Protein AF-A0A2R5L0W6-F1 (afdb_monomer)

InterPro domains:
  IPR051216 Teneurin [PTHR11219] (5-200)
  IPR057627 Teneurin 1-4-like, FN-plug domain [PF24329] (72-151)

pLDDT: mean 89.35, std 9.27, range [51.56, 98.56]

Organism: NCBI:txid1518452

Radius of gyration: 21.69 Å; Cα contacts (8 Å, |Δi|>4): 432; chains: 1; bounding box: 58×32×70 Å

Foldseek 3Di:
DPPFDDDPQDDCVQQPKDKDWDADQPPQFLPLVDWDQRVVQRKTWDWDDDPPDRKIWIFICCQDQPRWTKIKMFRHAQDDDPQWFKKWKWKDWQRDIDIDMDGDDHRDIDMDTHSCAHPVRHFDAAKIKMKIKIWIDGNPHPDTDIDIDIDIIHTHYDDFPPPVRIAMQQTWDADPVQRWIGGNSRDIDRPVPPPDDDDDD

Structure (mmCIF, N/CA/C/O backbone):
data_AF-A0A2R5L0W6-F1
#
_entry.id   AF-A0A2R5L0W6-F1
#
loop_
_atom_site.group_PDB
_atom_site.id
_atom_site.type_symbol
_atom_site.label_atom_id
_atom_site.label_alt_id
_atom_site.label_comp_id
_atom_site.label_asym_id
_atom_site.label_entity_id
_atom_site.label_seq_id
_atom_site.pdbx_PDB_ins_code
_atom_site.Cartn_x
_atom_site.Cartn_y
_atom_site.Cartn_z
_atom_site.occupancy
_atom_site.B_iso_or_equiv
_atom_site.auth_seq_id
_atom_site.auth_comp_id
_atom_site.auth_asym_id
_atom_site.auth_atom_id
_atom_site.pdbx_PDB_model_num
ATOM 1 N N . PRO A 1 1 ? 5.343 16.756 -31.326 1.00 51.56 1 PRO A N 1
ATOM 2 C CA . PRO A 1 1 ? 6.152 15.658 -30.746 1.00 51.56 1 PRO A CA 1
ATOM 3 C C . PRO A 1 1 ? 6.342 14.524 -31.764 1.00 51.56 1 PRO A C 1
ATOM 5 O O . PRO A 1 1 ? 5.352 14.129 -32.379 1.00 51.56 1 PRO A O 1
ATOM 8 N N . PRO A 1 2 ? 7.576 14.039 -31.993 1.00 53.19 2 PRO A N 1
ATOM 9 C CA . PRO A 1 2 ? 7.767 12.826 -32.782 1.00 53.19 2 PRO A CA 1
ATOM 10 C C . PRO A 1 2 ? 7.016 11.655 -32.118 1.00 53.19 2 PRO A C 1
ATOM 12 O O . PRO A 1 2 ? 6.877 11.649 -30.889 1.00 53.19 2 PRO A O 1
ATOM 15 N N . PRO A 1 3 ? 6.476 10.708 -32.904 1.00 59.75 3 PRO A N 1
ATOM 16 C CA . PRO A 1 3 ? 5.819 9.525 -32.360 1.00 59.75 3 PRO A CA 1
ATOM 17 C C . PRO A 1 3 ? 6.813 8.733 -31.504 1.00 59.75 3 PRO A C 1
ATOM 19 O O . PRO A 1 3 ? 7.990 8.645 -31.847 1.00 59.75 3 PRO A O 1
ATOM 22 N N . ALA A 1 4 ? 6.347 8.191 -30.377 1.00 64.69 4 ALA A N 1
ATOM 23 C CA . ALA A 1 4 ? 7.168 7.341 -29.524 1.00 64.69 4 ALA A CA 1
ATOM 24 C C . ALA A 1 4 ? 7.628 6.119 -30.329 1.00 64.69 4 ALA A C 1
ATOM 26 O O . ALA A 1 4 ? 6.796 5.357 -30.826 1.00 64.69 4 ALA A O 1
ATOM 27 N N . THR A 1 5 ? 8.940 5.965 -30.497 1.00 74.94 5 THR A N 1
ATOM 28 C CA . THR A 1 5 ? 9.515 4.796 -31.161 1.00 74.94 5 THR A CA 1
ATOM 29 C C . THR A 1 5 ? 9.270 3.575 -30.273 1.00 74.94 5 THR A C 1
ATOM 31 O O . THR A 1 5 ? 9.693 3.590 -29.115 1.00 74.94 5 THR A O 1
ATOM 34 N N . PRO A 1 6 ? 8.576 2.531 -30.759 1.00 79.69 6 PRO A N 1
ATOM 35 C CA . PRO A 1 6 ? 8.343 1.332 -29.967 1.00 79.69 6 PRO A CA 1
ATOM 36 C C . PRO A 1 6 ? 9.671 0.611 -29.699 1.00 79.69 6 PRO A C 1
ATOM 38 O O . PRO A 1 6 ? 10.488 0.439 -30.603 1.00 79.69 6 PRO A O 1
ATOM 41 N N . CYS A 1 7 ? 9.880 0.188 -28.453 1.00 85.00 7 CYS A N 1
ATOM 42 C CA . CYS A 1 7 ? 11.031 -0.618 -28.055 1.00 85.00 7 CYS A CA 1
ATOM 43 C C . CYS A 1 7 ? 10.749 -2.085 -28.409 1.00 85.00 7 CYS A C 1
ATOM 45 O O . CYS A 1 7 ? 9.902 -2.710 -27.777 1.00 85.00 7 CYS A O 1
ATOM 47 N N . LEU A 1 8 ? 11.419 -2.615 -29.438 1.00 86.12 8 LEU A N 1
ATOM 48 C CA . LEU A 1 8 ? 11.171 -3.974 -29.947 1.00 86.12 8 LEU A CA 1
ATOM 49 C C . LEU A 1 8 ? 11.626 -5.082 -28.985 1.00 86.12 8 LEU A C 1
ATOM 51 O O . LEU A 1 8 ? 11.087 -6.181 -29.034 1.00 86.12 8 LEU A O 1
ATOM 55 N N . ASP A 1 9 ? 12.584 -4.782 -28.109 1.00 86.44 9 ASP A N 1
ATOM 56 C CA . ASP A 1 9 ? 13.130 -5.733 -27.133 1.00 86.44 9 ASP A CA 1
ATOM 57 C C . ASP A 1 9 ? 12.257 -5.899 -25.884 1.00 86.44 9 ASP A C 1
ATOM 59 O O . ASP A 1 9 ? 12.490 -6.803 -25.080 1.00 86.44 9 ASP A O 1
ATOM 63 N N . HIS A 1 10 ? 11.274 -5.019 -25.681 1.00 90.19 10 HIS A N 1
ATOM 64 C CA . HIS A 1 10 ? 10.417 -5.104 -24.512 1.00 90.19 10 HIS A CA 1
ATOM 65 C C . HIS A 1 10 ? 9.277 -6.098 -24.736 1.00 90.19 10 HIS A C 1
ATOM 67 O O . HIS A 1 10 ? 8.371 -5.866 -25.536 1.00 90.19 10 HIS A O 1
ATOM 73 N N . ASP A 1 11 ? 9.301 -7.176 -23.961 1.00 91.38 11 ASP A N 1
ATOM 74 C CA . ASP A 1 11 ? 8.204 -8.131 -23.866 1.00 91.38 11 ASP A CA 1
ATOM 75 C C . ASP A 1 11 ? 7.224 -7.711 -22.755 1.00 91.38 11 ASP A C 1
ATOM 77 O O . ASP A 1 11 ? 7.532 -7.804 -21.564 1.00 91.38 11 ASP A O 1
ATOM 81 N N . TYR A 1 12 ? 6.035 -7.257 -23.157 1.00 89.38 12 TYR A N 1
ATOM 82 C CA . TYR A 1 12 ? 4.966 -6.809 -22.256 1.00 89.38 12 TYR A CA 1
ATOM 83 C C . TYR A 1 12 ? 4.301 -7.946 -21.463 1.00 89.38 12 TYR A C 1
ATOM 85 O O . TYR A 1 12 ? 3.678 -7.682 -20.431 1.00 89.38 12 TYR A O 1
ATOM 93 N N . ASP A 1 13 ? 4.406 -9.192 -21.930 1.00 88.50 13 ASP A N 1
ATOM 94 C CA . ASP A 1 13 ? 3.837 -10.352 -21.247 1.00 88.50 13 ASP A CA 1
ATOM 95 C C . ASP A 1 13 ? 4.821 -10.907 -20.209 1.00 88.50 13 ASP A C 1
ATOM 97 O O . ASP A 1 13 ? 4.413 -11.275 -19.104 1.00 88.50 13 ASP A O 1
ATOM 101 N N . ALA A 1 14 ? 6.120 -10.918 -20.530 1.00 87.25 14 ALA A N 1
ATOM 102 C CA . ALA A 1 14 ? 7.164 -11.396 -19.625 1.00 87.25 14 ALA A CA 1
ATOM 103 C C . ALA A 1 14 ? 7.563 -10.360 -18.558 1.00 87.25 14 ALA A C 1
ATOM 105 O O . ALA A 1 14 ? 7.693 -10.702 -17.380 1.00 87.25 14 ALA A O 1
ATOM 106 N N . LEU A 1 15 ? 7.743 -9.088 -18.934 1.00 90.81 15 LEU A N 1
ATOM 107 C CA . LEU A 1 15 ? 8.145 -8.007 -18.023 1.00 90.81 15 LEU A CA 1
ATOM 108 C C . LEU A 1 15 ? 6.934 -7.238 -17.504 1.00 90.81 15 LEU A C 1
ATOM 110 O O . LEU A 1 15 ? 6.812 -6.021 -17.649 1.00 90.81 15 LEU A O 1
ATOM 114 N N . LYS A 1 16 ? 6.047 -7.989 -16.852 1.00 92.62 16 LYS A N 1
ATOM 115 C CA . LYS A 1 16 ? 4.874 -7.461 -16.169 1.00 92.62 16 LYS A CA 1
ATOM 116 C C . LYS A 1 16 ? 5.073 -7.531 -14.655 1.00 92.62 16 LYS A C 1
ATOM 118 O O . LYS A 1 16 ? 5.136 -8.634 -14.105 1.00 92.62 16 LYS A O 1
ATOM 123 N N . PRO A 1 17 ? 5.138 -6.391 -13.949 1.00 94.62 17 PRO A N 1
ATOM 124 C CA . PRO A 1 17 ? 5.337 -6.408 -12.511 1.00 94.62 17 PRO A CA 1
ATOM 125 C C . PRO A 1 17 ? 4.110 -6.995 -11.807 1.00 94.62 17 PRO A C 1
ATOM 127 O O . PRO A 1 17 ? 2.964 -6.761 -12.201 1.00 94.62 17 PRO A O 1
ATOM 130 N N . VAL A 1 18 ? 4.345 -7.730 -10.724 1.00 95.88 18 VAL A N 1
ATOM 131 C CA . VAL A 1 18 ? 3.280 -8.236 -9.853 1.00 95.88 18 VAL A CA 1
ATOM 132 C C . VAL A 1 18 ? 3.209 -7.342 -8.623 1.00 95.88 18 VAL A C 1
ATOM 134 O O . VAL A 1 18 ? 4.178 -7.238 -7.869 1.00 95.88 18 VAL A O 1
ATOM 137 N N . VAL A 1 19 ? 2.058 -6.701 -8.419 1.00 95.38 19 VAL A N 1
ATOM 138 C CA . VAL A 1 19 ? 1.800 -5.802 -7.289 1.00 95.38 19 VAL A CA 1
ATOM 139 C C . VAL A 1 19 ? 0.774 -6.440 -6.355 1.00 95.38 19 VAL A C 1
ATOM 141 O O . VAL A 1 19 ? -0.404 -6.558 -6.690 1.00 95.38 19 VAL A O 1
ATOM 144 N N . LEU A 1 20 ? 1.212 -6.826 -5.158 1.00 92.38 20 LEU A N 1
ATOM 145 C CA . LEU A 1 20 ? 0.370 -7.422 -4.125 1.00 92.38 20 LEU A CA 1
ATOM 146 C C . LEU A 1 20 ? 0.342 -6.510 -2.900 1.00 92.38 20 LEU A C 1
ATOM 148 O O . LEU A 1 20 ? 1.337 -6.351 -2.200 1.00 92.38 20 LEU A O 1
ATOM 152 N N . ALA A 1 21 ? -0.817 -5.924 -2.621 1.00 87.31 21 ALA A N 1
ATOM 153 C CA . ALA A 1 21 ? -1.061 -5.176 -1.395 1.00 87.31 21 ALA A CA 1
ATOM 154 C C . ALA A 1 21 ? -2.194 -5.841 -0.615 1.00 87.31 21 ALA A C 1
ATOM 156 O O . ALA A 1 21 ? -3.234 -6.192 -1.183 1.00 87.31 21 ALA A O 1
ATOM 157 N N . THR A 1 22 ? -2.005 -6.014 0.690 1.00 72.31 22 THR A N 1
ATOM 158 C CA . THR A 1 22 ? -3.033 -6.564 1.572 1.00 72.31 22 THR A CA 1
ATOM 159 C C . THR A 1 22 ? -3.762 -5.420 2.266 1.00 72.31 22 THR A C 1
ATOM 161 O O . THR A 1 22 ? -3.229 -4.740 3.137 1.00 72.31 22 THR A O 1
ATOM 164 N N . TRP A 1 23 ? -5.011 -5.189 1.865 1.00 69.12 23 TRP A N 1
ATOM 165 C CA . TRP A 1 23 ? -5.879 -4.201 2.518 1.00 69.12 23 TRP A CA 1
ATOM 166 C C . TRP A 1 23 ? -7.117 -4.834 3.169 1.00 69.12 23 TRP A C 1
ATOM 168 O O . TRP A 1 23 ? -7.712 -4.269 4.087 1.00 69.12 23 TRP A O 1
ATOM 178 N N . LYS A 1 24 ? -7.501 -6.040 2.728 1.00 63.44 24 LYS A N 1
ATOM 179 C CA . LYS A 1 24 ? -8.618 -6.808 3.283 1.00 63.44 24 LYS A CA 1
ATOM 180 C C . LYS A 1 24 ? -8.094 -8.040 3.997 1.00 63.44 24 LYS A C 1
ATOM 182 O O . LYS A 1 24 ? -7.772 -9.042 3.366 1.00 63.44 24 LYS A O 1
ATOM 187 N N . HIS A 1 25 ? -8.041 -7.983 5.318 1.00 61.88 25 HIS A N 1
ATOM 188 C CA . HIS A 1 25 ? -7.792 -9.182 6.107 1.00 61.88 25 HIS A CA 1
ATOM 189 C C . HIS A 1 25 ? -9.103 -9.971 6.208 1.00 61.88 25 HIS A C 1
ATOM 191 O O . HIS A 1 25 ? -10.133 -9.418 6.593 1.00 61.88 25 HIS A O 1
ATOM 197 N N . GLY A 1 26 ? -9.089 -11.240 5.785 1.00 53.66 26 GLY A N 1
ATOM 198 C CA . GLY A 1 26 ? -10.273 -12.108 5.809 1.00 53.66 26 GLY A CA 1
ATOM 199 C C . GLY A 1 26 ? -10.754 -12.409 7.231 1.00 53.66 26 GLY A C 1
ATOM 200 O O . GLY A 1 26 ? -11.957 -12.517 7.465 1.00 53.66 26 GLY A O 1
ATOM 201 N N . PHE A 1 27 ? -9.821 -12.458 8.184 1.00 56.16 27 PHE A N 1
ATOM 202 C CA . PHE A 1 27 ? -10.082 -12.646 9.603 1.00 56.16 27 PHE A CA 1
ATOM 203 C C . PHE A 1 27 ? -9.589 -11.412 10.372 1.00 56.16 27 PHE A C 1
ATOM 205 O O . PHE A 1 27 ? -8.395 -11.144 10.441 1.00 56.16 27 PHE A O 1
ATOM 212 N N . GLN A 1 28 ? -10.523 -10.619 10.900 1.00 63.75 28 GLN A N 1
ATOM 213 C CA . GLN A 1 28 ? -10.250 -9.378 11.649 1.00 63.75 28 GLN A CA 1
AT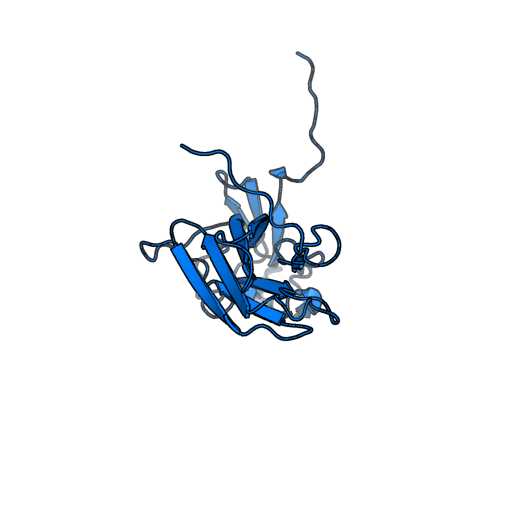OM 214 C C . GLN A 1 28 ? -10.627 -9.541 13.126 1.00 63.75 28 GLN A C 1
ATOM 216 O O . GLN A 1 28 ? -11.172 -8.631 13.742 1.00 63.75 28 GLN A O 1
ATOM 221 N N . GLY A 1 29 ? -10.466 -10.753 13.658 1.00 61.88 29 GLY A N 1
ATOM 222 C CA . GLY A 1 29 ? -10.968 -11.097 14.982 1.00 61.88 29 GLY A CA 1
ATOM 223 C C . GLY A 1 29 ? -12.497 -11.195 15.029 1.00 61.88 29 GLY A C 1
ATOM 224 O O . GLY A 1 29 ? -13.135 -11.734 14.121 1.00 61.88 29 GLY A O 1
ATOM 225 N N . GLY A 1 30 ? -13.096 -10.697 16.115 1.00 71.12 30 GLY A N 1
ATOM 226 C CA . GLY A 1 30 ? -14.537 -10.817 16.390 1.00 71.12 30 GLY A CA 1
ATOM 227 C C . GLY A 1 30 ? -14.913 -11.793 17.497 1.00 71.12 30 GLY A C 1
ATOM 228 O O . GLY A 1 30 ? -16.098 -12.040 17.718 1.00 71.12 30 GLY A O 1
ATOM 229 N N . CYS A 1 31 ? -13.911 -12.306 18.203 1.00 77.69 31 CYS A N 1
ATOM 230 C CA . CYS A 1 31 ? -14.067 -13.033 19.453 1.00 77.69 31 CYS A CA 1
ATOM 231 C C . CYS A 1 31 ? -13.537 -12.143 20.585 1.00 77.69 31 CYS A C 1
ATOM 233 O O . CYS A 1 31 ? -12.390 -12.324 20.984 1.00 77.69 31 CYS A O 1
ATOM 235 N N . PRO A 1 32 ? -14.322 -11.173 21.094 1.00 80.88 32 PRO A N 1
ATOM 236 C CA . PRO A 1 32 ? -13.850 -10.256 22.130 1.00 80.88 32 PRO A CA 1
ATOM 237 C C . PRO A 1 32 ? -13.572 -10.964 23.455 1.00 80.88 32 PRO A C 1
ATOM 239 O O . PRO A 1 32 ? -12.985 -10.362 24.326 1.00 80.88 32 PRO A O 1
ATOM 242 N N . GLU A 1 33 ? -13.966 -12.222 23.625 1.00 85.25 33 GLU A N 1
ATOM 243 C CA . GLU A 1 33 ? -13.777 -13.005 24.854 1.00 85.25 33 GLU A CA 1
ATOM 244 C C . GLU A 1 33 ? -12.405 -13.704 24.917 1.00 85.25 33 GLU A C 1
ATOM 246 O O . GLU A 1 33 ? -12.113 -14.418 25.876 1.00 85.25 33 GLU A O 1
ATOM 251 N N . ARG A 1 34 ? -11.590 -13.615 23.855 1.00 86.06 34 ARG A N 1
ATOM 252 C CA . ARG A 1 34 ? -10.324 -14.353 23.743 1.00 86.06 34 ARG A CA 1
ATOM 253 C C . ARG A 1 34 ? -9.237 -13.509 23.089 1.00 86.06 34 ARG A C 1
ATOM 255 O O . ARG A 1 34 ? -9.495 -12.786 22.124 1.00 86.06 34 ARG A O 1
ATOM 262 N N . SER A 1 35 ? -8.013 -13.675 23.572 1.00 90.75 35 SER A N 1
ATOM 263 C CA . SER A 1 35 ? -6.816 -13.234 22.861 1.00 90.75 35 SER A CA 1
ATOM 264 C C . SER A 1 35 ? -6.526 -14.169 21.686 1.00 90.75 35 SER A C 1
ATOM 266 O O . SER A 1 35 ? -6.817 -15.369 21.740 1.00 90.75 35 SER A O 1
ATOM 268 N N . ALA A 1 36 ? -5.990 -13.620 20.601 1.00 90.31 36 ALA A N 1
ATOM 269 C CA . ALA A 1 36 ? -5.735 -14.348 19.368 1.00 90.31 36 ALA A CA 1
ATOM 270 C C . ALA A 1 36 ? -4.570 -13.740 18.583 1.00 90.31 36 ALA A C 1
ATOM 272 O O . ALA A 1 36 ? -4.301 -12.543 18.652 1.00 90.31 36 ALA A O 1
ATOM 273 N N . ILE A 1 37 ? -3.927 -14.577 17.772 1.00 89.00 37 ILE A N 1
ATOM 274 C CA . ILE A 1 37 ? -2.959 -14.151 16.763 1.00 89.00 37 ILE A CA 1
ATOM 275 C C . ILE A 1 37 ? -3.624 -14.341 15.400 1.00 89.00 37 ILE A C 1
ATOM 277 O O . ILE A 1 37 ? -4.044 -15.444 15.056 1.00 89.00 37 ILE A O 1
ATOM 281 N N . LEU A 1 38 ? -3.739 -13.257 14.639 1.00 86.31 38 LEU A N 1
ATOM 282 C CA . LEU A 1 38 ? -4.286 -13.234 13.288 1.00 86.31 38 LEU A CA 1
ATOM 283 C C . LEU A 1 38 ? -3.125 -13.406 12.307 1.00 86.31 38 LEU A C 1
ATOM 285 O O . LEU A 1 38 ? -2.369 -12.467 12.052 1.00 86.31 38 LEU A O 1
ATOM 289 N N . THR A 1 39 ? -2.949 -14.620 11.794 1.00 83.94 39 THR A N 1
ATOM 290 C CA . THR A 1 39 ? -1.768 -15.012 11.010 1.00 83.94 39 THR A CA 1
ATOM 291 C C . THR A 1 39 ? -1.628 -14.256 9.695 1.00 83.94 39 THR A C 1
ATOM 293 O O . THR A 1 39 ? -0.534 -13.823 9.349 1.00 83.94 39 THR A O 1
ATOM 296 N N . GLU A 1 40 ? -2.729 -14.050 8.977 1.00 79.94 40 GLU A N 1
ATOM 297 C CA . GLU A 1 40 ? -2.735 -13.447 7.643 1.00 79.94 40 GLU A CA 1
ATOM 298 C C . GLU A 1 40 ? -2.394 -11.958 7.680 1.00 79.94 40 GLU A C 1
ATOM 300 O O . GLU A 1 40 ? -1.822 -11.422 6.734 1.00 79.94 40 GLU A O 1
ATOM 305 N N . SER A 1 41 ? -2.765 -11.281 8.766 1.00 80.69 41 SER A N 1
ATOM 306 C CA . SER A 1 41 ? -2.452 -9.872 8.996 1.00 80.69 41 SER A CA 1
ATOM 307 C C . SER A 1 41 ? -1.233 -9.675 9.891 1.00 80.69 41 SER A C 1
ATOM 309 O O . SER A 1 41 ? -0.798 -8.548 10.061 1.00 80.69 41 SER A O 1
ATOM 311 N N . GLN A 1 42 ? -0.697 -10.739 10.495 1.00 87.69 42 GLN A N 1
ATOM 312 C CA . GLN A 1 42 ? 0.346 -10.659 11.525 1.00 87.69 42 GLN A CA 1
ATOM 313 C C . GLN A 1 42 ? -0.045 -9.711 12.673 1.00 87.69 42 GLN A C 1
ATOM 315 O O . GLN A 1 42 ? 0.755 -8.916 13.165 1.00 87.69 42 GLN A O 1
ATOM 320 N N . VAL A 1 43 ? -1.311 -9.781 13.091 1.00 87.88 43 VAL A N 1
ATOM 321 C CA . VAL A 1 43 ? -1.866 -8.909 14.134 1.00 87.88 43 VAL A CA 1
ATOM 322 C C . VAL A 1 43 ? -2.100 -9.700 15.410 1.00 87.88 43 VAL A C 1
ATOM 324 O O . VAL A 1 43 ? -2.560 -10.838 15.373 1.00 87.88 43 VAL A O 1
ATOM 327 N N . VAL A 1 44 ? -1.819 -9.073 16.547 1.00 91.50 44 VAL A N 1
ATOM 328 C CA . VAL A 1 44 ? -2.156 -9.596 17.870 1.00 91.50 44 VAL A CA 1
ATOM 329 C C . VAL A 1 44 ? -3.429 -8.911 18.352 1.00 91.50 44 VAL A C 1
ATOM 331 O O . VAL A 1 44 ? -3.510 -7.680 18.365 1.00 91.50 44 VAL A O 1
ATOM 334 N N . GLN A 1 45 ? -4.410 -9.718 18.750 1.00 91.62 45 GLN A N 1
ATOM 335 C CA . GLN A 1 45 ? -5.585 -9.284 19.489 1.00 91.62 45 GLN A CA 1
ATOM 336 C C . GLN A 1 45 ? -5.436 -9.727 20.944 1.00 91.62 45 GLN A C 1
ATOM 338 O O . GLN A 1 45 ? -5.340 -10.923 21.214 1.00 91.62 45 GLN A O 1
ATOM 343 N N . GLU A 1 46 ? -5.487 -8.784 21.876 1.00 92.75 46 GLU A N 1
ATOM 344 C CA . GLU A 1 46 ? -5.556 -9.080 23.308 1.00 92.75 46 GLU A CA 1
ATOM 345 C C . GLU A 1 46 ? -6.933 -8.722 23.849 1.00 92.75 46 GLU A C 1
ATOM 347 O O . GLU A 1 46 ? -7.530 -7.728 23.429 1.00 92.75 46 GLU A O 1
ATOM 352 N N . SER A 1 47 ? -7.438 -9.525 24.783 1.00 94.19 47 SER A N 1
ATOM 353 C CA . SER A 1 47 ? -8.705 -9.249 25.446 1.00 94.19 47 SER A CA 1
ATOM 354 C C . SER A 1 47 ? -8.621 -9.410 26.957 1.00 94.19 47 SER A C 1
ATOM 356 O O . SER A 1 47 ? -8.139 -10.423 27.463 1.00 94.19 47 SER A O 1
ATOM 358 N N . LEU A 1 48 ? -9.144 -8.415 27.673 1.00 94.44 48 LEU A N 1
ATOM 359 C CA . LEU A 1 48 ? -9.231 -8.393 29.126 1.00 94.44 48 LEU A CA 1
ATOM 360 C C . LEU A 1 48 ? -10.691 -8.206 29.570 1.00 94.44 48 LEU A C 1
ATOM 362 O O . LEU A 1 48 ? -11.313 -7.203 29.205 1.00 94.44 48 LEU A O 1
ATOM 366 N N . PRO A 1 49 ? -11.257 -9.124 30.374 1.00 95.75 49 PRO A N 1
ATOM 367 C CA . PRO A 1 49 ? -12.604 -8.963 30.910 1.00 95.75 49 PRO A CA 1
ATOM 368 C C . PRO A 1 49 ? -12.648 -7.841 31.953 1.00 95.75 49 PRO A C 1
ATOM 370 O O . PRO A 1 49 ? -11.732 -7.694 32.762 1.00 95.75 49 PRO A O 1
ATOM 373 N N . ILE A 1 50 ? -13.745 -7.080 31.980 1.00 94.62 50 ILE A N 1
ATOM 374 C CA . ILE A 1 50 ? -14.008 -6.071 33.014 1.00 94.62 50 ILE A CA 1
ATOM 375 C C . ILE A 1 50 ? -14.876 -6.707 34.115 1.00 94.62 50 ILE A C 1
ATOM 377 O O . ILE A 1 50 ? -16.056 -6.993 33.861 1.00 94.62 50 ILE A O 1
ATOM 381 N N . PRO A 1 51 ? -14.348 -6.910 35.341 1.00 95.88 51 PRO A N 1
ATOM 382 C CA . PRO A 1 51 ? -15.085 -7.547 36.431 1.00 95.88 51 PRO A CA 1
ATOM 383 C C . PRO A 1 51 ? -16.421 -6.859 36.728 1.00 95.88 51 PRO A C 1
ATOM 385 O O . PRO A 1 51 ? -16.527 -5.635 36.703 1.00 95.88 51 PRO A O 1
ATOM 388 N N . GLY A 1 52 ? -17.454 -7.652 37.018 1.00 95.44 52 GLY A N 1
ATOM 389 C CA . GLY A 1 52 ? -18.805 -7.141 37.282 1.00 95.44 52 GLY A CA 1
ATOM 390 C C . GLY A 1 52 ? -19.597 -6.751 36.028 1.00 95.44 52 GLY A C 1
ATOM 391 O O . GLY A 1 52 ? -20.739 -6.314 36.143 1.00 95.44 52 GLY A O 1
ATOM 392 N N . THR A 1 53 ? -19.037 -6.940 34.830 1.00 94.94 53 THR A N 1
ATOM 393 C CA . THR A 1 53 ? -19.725 -6.692 33.557 1.00 94.94 53 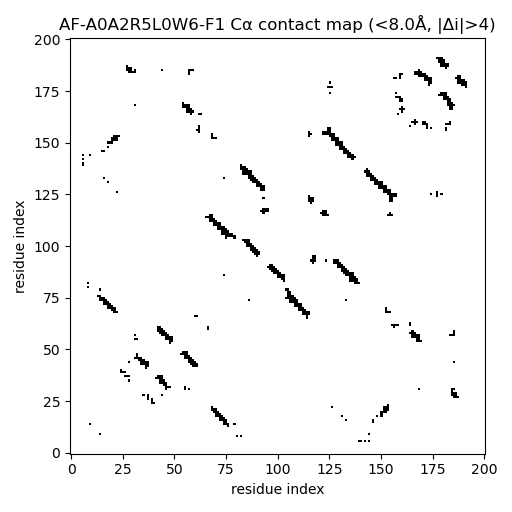THR A CA 1
ATOM 394 C C . THR A 1 53 ? -19.559 -7.872 32.595 1.00 94.94 53 THR A C 1
ATOM 396 O O . THR A 1 53 ? -18.817 -8.811 32.864 1.00 94.94 53 THR A O 1
ATOM 399 N N . ARG A 1 54 ? -20.252 -7.820 31.450 1.00 91.25 54 ARG A N 1
ATOM 400 C CA . ARG A 1 54 ? -20.015 -8.718 30.300 1.00 91.25 54 ARG A CA 1
ATOM 401 C C . ARG A 1 54 ? -19.122 -8.067 29.235 1.00 91.25 54 ARG A C 1
ATOM 403 O O . ARG A 1 54 ? -19.168 -8.454 28.073 1.00 91.25 54 ARG A O 1
ATOM 410 N N . LEU A 1 55 ? -18.414 -6.999 29.597 1.00 92.50 55 LEU A N 1
ATOM 411 C CA . LEU A 1 55 ? -17.621 -6.202 28.672 1.00 92.50 55 LEU A CA 1
ATOM 412 C C . LEU A 1 55 ? -16.159 -6.622 28.725 1.00 92.50 55 LEU A C 1
ATOM 414 O O . LEU A 1 55 ? -15.630 -6.968 29.779 1.00 92.50 55 LEU A O 1
ATOM 418 N N . HIS A 1 56 ? -15.517 -6.501 27.573 1.00 94.25 56 HIS A N 1
ATOM 419 C CA . HIS A 1 56 ? -14.088 -6.706 27.402 1.00 94.25 56 HIS A CA 1
ATOM 420 C C . HIS A 1 56 ? -13.418 -5.416 26.941 1.00 94.25 56 HIS A C 1
ATOM 422 O O . HIS A 1 56 ? -13.997 -4.671 26.137 1.00 94.25 56 HIS A O 1
ATOM 428 N N . LEU A 1 57 ? -12.207 -5.185 27.443 1.00 93.81 57 LEU A N 1
ATOM 429 C CA . LEU A 1 57 ? -11.219 -4.314 26.823 1.00 93.81 57 LEU A CA 1
ATOM 430 C C . LEU A 1 57 ? -10.492 -5.129 25.759 1.00 93.81 57 LEU A C 1
ATOM 432 O O . LEU A 1 57 ? -9.936 -6.180 26.062 1.00 93.81 57 LEU A O 1
ATOM 436 N N . VAL A 1 58 ? -10.495 -4.640 24.526 1.00 92.75 58 VAL A N 1
ATOM 437 C CA . VAL A 1 58 ? -9.886 -5.306 23.377 1.00 92.75 58 VAL A CA 1
ATOM 438 C C . VAL A 1 58 ? -8.781 -4.420 22.823 1.00 92.75 58 VAL A C 1
ATOM 440 O O . VAL A 1 58 ? -9.008 -3.251 22.514 1.00 92.75 58 VAL A O 1
ATOM 443 N N . TYR A 1 59 ? -7.585 -4.976 22.691 1.00 91.50 59 TYR A N 1
ATOM 444 C CA . TYR A 1 59 ? -6.453 -4.348 22.023 1.00 91.50 59 TYR A CA 1
ATOM 445 C C . TYR A 1 59 ? -6.190 -5.052 20.695 1.00 91.50 59 TYR A C 1
ATOM 447 O O . TYR A 1 59 ? -6.309 -6.272 20.597 1.00 91.50 59 TYR A O 1
ATOM 455 N N . HIS A 1 60 ? -5.816 -4.282 19.675 1.00 89.00 60 HIS A N 1
ATOM 456 C CA . HIS A 1 60 ? -5.550 -4.800 18.338 1.00 89.00 60 HIS A CA 1
ATOM 457 C C . HIS A 1 60 ? -4.302 -4.131 17.757 1.00 89.00 60 HIS A C 1
ATOM 459 O O . HIS A 1 60 ? -4.289 -2.917 17.530 1.00 89.00 60 HIS A O 1
ATOM 465 N N . SER A 1 61 ? -3.242 -4.901 17.498 1.00 89.19 61 SER A N 1
ATOM 466 C CA . SER A 1 61 ? -1.946 -4.321 17.115 1.00 89.19 61 SER A CA 1
ATOM 467 C C . SER A 1 61 ? -1.959 -3.608 15.755 1.00 89.19 61 SER A C 1
ATOM 469 O O . SER A 1 61 ? -1.142 -2.708 15.551 1.00 89.19 61 SER A O 1
ATOM 471 N N . SER A 1 62 ? -2.927 -3.890 14.865 1.00 86.81 62 SER A N 1
ATOM 472 C CA . SER A 1 62 ? -3.114 -3.135 13.605 1.00 86.81 62 SER A CA 1
ATOM 473 C C . SER A 1 62 ? -3.401 -1.644 13.823 1.00 86.81 62 SER A C 1
ATOM 475 O O . SER A 1 62 ? -3.151 -0.822 12.933 1.00 86.81 62 SER A O 1
ATOM 477 N N . ARG A 1 63 ? -3.922 -1.288 15.007 1.00 85.38 63 ARG A N 1
ATOM 478 C CA . ARG A 1 63 ? -4.249 0.084 15.427 1.00 85.38 63 ARG A CA 1
ATOM 479 C C . ARG A 1 63 ? -3.067 0.797 16.083 1.00 85.38 63 ARG A C 1
ATOM 481 O O . ARG A 1 63 ? -3.159 1.984 16.386 1.00 85.38 63 ARG A O 1
ATOM 488 N N . SER A 1 64 ? -1.961 0.088 16.310 1.00 85.50 64 SER A N 1
ATOM 489 C CA . SER A 1 64 ? -0.737 0.676 16.848 1.00 85.50 64 SER A CA 1
ATOM 490 C C . SER A 1 64 ? 0.009 1.489 15.787 1.00 85.50 64 SER A C 1
ATOM 492 O O . SER A 1 64 ? -0.091 1.225 14.588 1.00 85.50 64 SER A O 1
ATOM 494 N N . VAL A 1 65 ? 0.790 2.470 16.245 1.00 81.62 65 VAL A N 1
ATOM 495 C CA . VAL A 1 65 ? 1.572 3.373 15.380 1.00 81.62 65 VAL A CA 1
ATOM 496 C C . VAL A 1 65 ? 2.646 2.623 14.581 1.00 81.62 65 VAL A C 1
ATOM 498 O O . VAL A 1 65 ? 2.982 3.044 13.485 1.00 81.62 65 VAL A O 1
ATOM 501 N N . GLY A 1 66 ? 3.168 1.510 15.109 1.00 85.94 66 GLY A N 1
ATOM 502 C CA . GLY A 1 66 ? 4.239 0.736 14.470 1.00 85.94 66 GLY A CA 1
ATOM 503 C C . GLY A 1 66 ? 3.774 -0.253 13.401 1.00 85.94 66 GLY A C 1
ATOM 504 O O . GLY A 1 66 ? 4.609 -0.900 12.781 1.00 85.94 66 GLY A O 1
ATOM 505 N N . TYR A 1 67 ? 2.464 -0.415 13.195 1.00 88.69 67 TYR A N 1
ATOM 506 C CA . TYR A 1 67 ? 1.963 -1.286 12.136 1.00 88.69 67 TYR A CA 1
ATOM 507 C C . TYR A 1 67 ? 1.949 -0.509 10.813 1.00 88.69 67 TYR A C 1
ATOM 509 O O . TYR A 1 67 ? 1.320 0.544 10.700 1.00 88.69 67 TYR A O 1
ATOM 517 N N . GLU A 1 68 ? 2.641 -1.011 9.802 1.00 91.44 68 GLU A N 1
ATOM 518 C CA . GLU A 1 68 ? 2.756 -0.365 8.492 1.00 91.44 68 GLU A CA 1
ATOM 519 C C . GLU A 1 68 ? 1.936 -1.124 7.451 1.00 91.44 68 GLU A C 1
ATOM 521 O O . GLU A 1 68 ? 1.691 -2.325 7.570 1.00 91.44 68 GLU A O 1
ATOM 526 N N . SER A 1 69 ? 1.491 -0.418 6.414 1.00 92.25 69 SER A N 1
ATOM 527 C CA . SER A 1 69 ? 0.846 -1.063 5.269 1.00 92.25 69 SER A CA 1
ATOM 528 C C . SER A 1 69 ? 1.874 -1.367 4.202 1.00 92.25 69 SER A C 1
ATOM 530 O O . SER A 1 69 ? 2.623 -0.486 3.791 1.00 92.25 69 SER A O 1
ATOM 532 N N . THR A 1 70 ? 1.919 -2.620 3.762 1.00 93.31 70 THR A N 1
ATOM 533 C CA . THR A 1 70 ? 2.971 -3.099 2.869 1.00 93.31 70 THR A CA 1
ATOM 534 C C . THR A 1 70 ? 2.447 -3.385 1.466 1.00 93.31 70 THR A C 1
ATOM 536 O O . THR A 1 70 ? 1.324 -3.854 1.273 1.00 93.31 70 THR A O 1
ATOM 539 N N . ILE A 1 71 ? 3.284 -3.091 0.473 1.00 95.56 71 ILE A N 1
ATOM 540 C CA . ILE A 1 71 ? 3.093 -3.466 -0.927 1.00 95.56 71 ILE A CA 1
ATOM 541 C C . ILE A 1 71 ? 4.259 -4.373 -1.305 1.00 95.56 71 ILE A C 1
ATOM 543 O O . ILE A 1 71 ? 5.410 -3.936 -1.345 1.00 95.56 71 ILE A O 1
ATOM 547 N N . GLN A 1 72 ? 3.952 -5.635 -1.572 1.00 95.69 72 GLN A N 1
ATOM 548 C CA . GLN A 1 72 ? 4.894 -6.618 -2.080 1.00 95.69 72 GLN A CA 1
ATOM 549 C C . GLN A 1 72 ? 4.931 -6.533 -3.602 1.00 95.69 72 GLN A C 1
ATOM 551 O O . GLN A 1 72 ? 3.898 -6.558 -4.273 1.00 95.69 72 GLN A O 1
ATOM 556 N N . LEU A 1 73 ? 6.135 -6.403 -4.139 1.00 97.00 73 LEU A N 1
ATOM 557 C CA . LEU A 1 73 ? 6.386 -6.154 -5.547 1.00 97.00 73 LEU A CA 1
ATOM 558 C C . LEU A 1 73 ? 7.339 -7.220 -6.064 1.00 97.00 73 LEU A C 1
ATOM 560 O O . LEU A 1 73 ? 8.403 -7.433 -5.483 1.00 97.00 73 LEU A O 1
ATOM 564 N N . GLN A 1 74 ? 6.982 -7.843 -7.179 1.00 97.38 74 GLN A N 1
ATOM 565 C CA . GLN A 1 74 ? 7.930 -8.555 -8.025 1.00 97.38 74 GLN A CA 1
ATOM 566 C C . GLN A 1 74 ? 8.124 -7.723 -9.289 1.00 97.38 74 GLN A C 1
ATOM 568 O O . GLN A 1 74 ? 7.176 -7.511 -10.042 1.00 97.38 74 GLN A O 1
ATOM 573 N N . LEU A 1 75 ? 9.333 -7.190 -9.464 1.00 97.06 75 LEU A N 1
ATOM 574 C CA . LEU A 1 75 ? 9.666 -6.227 -10.512 1.00 97.06 75 LEU A CA 1
ATOM 575 C C . LEU A 1 75 ? 10.215 -6.907 -11.767 1.00 97.06 75 LEU A C 1
ATOM 577 O O . LEU A 1 75 ? 9.954 -6.430 -12.870 1.00 97.06 75 LEU A O 1
ATOM 581 N N . THR A 1 76 ? 10.949 -8.009 -11.606 1.00 97.00 76 THR A N 1
ATOM 582 C CA . THR A 1 76 ? 11.473 -8.809 -12.718 1.00 97.00 76 THR A CA 1
ATOM 583 C C . THR A 1 76 ? 11.153 -10.300 -12.535 1.00 97.00 76 THR A C 1
ATOM 585 O O . THR A 1 76 ? 11.034 -10.782 -11.400 1.00 97.00 76 THR A O 1
ATOM 588 N N . PRO A 1 77 ? 10.952 -11.040 -13.640 1.00 95.69 77 PRO A N 1
ATOM 589 C CA . PRO A 1 77 ? 10.877 -12.498 -13.639 1.00 95.69 77 PRO A CA 1
ATOM 590 C C . PRO A 1 77 ? 12.281 -13.124 -13.537 1.00 95.69 77 PRO A C 1
ATOM 592 O O . PRO A 1 77 ? 13.288 -12.421 -13.452 1.00 95.69 77 PRO A O 1
ATOM 595 N N . SER A 1 78 ? 12.354 -14.455 -13.580 1.00 94.75 78 SER A N 1
ATOM 596 C CA . SER A 1 78 ? 13.611 -15.211 -13.488 1.00 94.75 78 SER A CA 1
ATOM 597 C C . SER A 1 78 ? 14.489 -15.156 -14.744 1.00 94.75 78 SER A C 1
ATOM 599 O O . SER A 1 78 ? 15.676 -15.463 -14.678 1.00 94.75 78 SER A O 1
ATOM 601 N N . GLN A 1 79 ? 13.924 -14.781 -15.894 1.00 93.88 79 GLN A N 1
ATOM 602 C CA . GLN A 1 79 ? 14.655 -14.573 -17.146 1.00 93.88 79 GLN A CA 1
ATOM 603 C C . GLN A 1 79 ? 14.406 -13.154 -17.642 1.00 93.88 79 GLN A C 1
A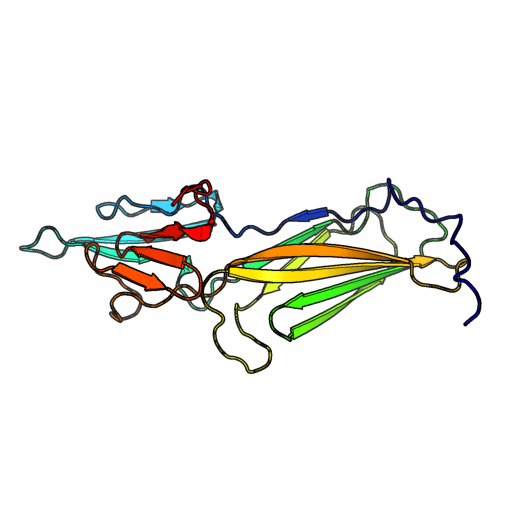TOM 605 O O . GLN A 1 79 ? 13.257 -12.765 -17.834 1.00 93.88 79 GLN A O 1
ATOM 610 N N . ILE A 1 80 ? 15.475 -12.393 -17.864 1.00 94.69 80 ILE A N 1
ATOM 611 C CA . ILE A 1 80 ? 15.409 -11.012 -18.348 1.00 94.69 80 ILE A CA 1
ATOM 612 C C . ILE A 1 80 ? 16.236 -10.854 -19.634 1.00 94.69 80 ILE A C 1
ATOM 614 O O . ILE A 1 80 ? 17.199 -11.598 -19.818 1.00 94.69 80 ILE A O 1
ATOM 618 N N . PRO A 1 81 ? 15.896 -9.905 -20.525 1.00 94.19 81 PRO A N 1
ATOM 619 C CA . PRO A 1 81 ? 16.714 -9.606 -21.698 1.00 94.19 81 PRO A CA 1
ATOM 620 C C . PRO A 1 81 ? 18.072 -9.006 -21.310 1.00 94.19 81 PRO A C 1
ATOM 622 O O . PRO A 1 81 ? 18.130 -8.115 -20.464 1.00 94.19 81 PRO A O 1
ATOM 625 N N . ASP A 1 82 ? 19.144 -9.394 -22.006 1.00 93.38 82 ASP A N 1
ATOM 626 C CA . ASP A 1 82 ? 20.504 -8.857 -21.791 1.00 93.38 82 ASP A CA 1
ATOM 627 C C . ASP A 1 82 ? 20.616 -7.345 -22.066 1.00 93.38 82 ASP A C 1
ATOM 629 O O . ASP A 1 82 ? 21.560 -6.673 -21.638 1.00 93.38 82 ASP A O 1
ATOM 633 N N . THR A 1 83 ? 19.659 -6.795 -22.817 1.00 95.00 83 THR A N 1
ATOM 634 C CA . THR A 1 83 ? 19.580 -5.369 -23.133 1.00 95.00 83 THR A CA 1
ATOM 635 C C . THR A 1 83 ? 18.963 -4.545 -22.006 1.00 95.00 83 THR A C 1
ATOM 637 O O . THR A 1 83 ? 19.138 -3.324 -22.010 1.00 95.00 83 THR A O 1
ATOM 640 N N . LEU A 1 84 ? 18.293 -5.165 -21.024 1.00 96.00 84 LEU A N 1
ATOM 641 C CA . LEU A 1 84 ? 17.745 -4.477 -19.855 1.00 96.00 84 LEU A CA 1
ATOM 642 C C . LEU A 1 84 ? 18.889 -4.004 -18.947 1.00 96.00 84 LEU A C 1
ATOM 644 O O . LEU A 1 84 ? 19.796 -4.763 -18.620 1.00 96.00 84 LEU A O 1
ATOM 648 N N . ARG A 1 85 ? 18.855 -2.735 -18.532 1.00 96.31 85 ARG A N 1
ATOM 649 C CA . ARG A 1 85 ? 19.911 -2.122 -17.709 1.00 96.31 85 ARG A CA 1
ATOM 650 C C . ARG A 1 85 ? 19.412 -1.660 -16.357 1.00 96.31 85 ARG A C 1
ATOM 652 O O . ARG A 1 85 ? 20.053 -1.947 -15.355 1.00 96.31 85 ARG A O 1
ATOM 659 N N . LEU A 1 86 ? 18.281 -0.959 -16.332 1.00 97.62 86 LEU A N 1
ATOM 660 C CA . LEU A 1 86 ? 17.741 -0.377 -15.107 1.00 97.62 86 LEU A CA 1
ATOM 661 C C . LEU A 1 86 ? 16.245 -0.640 -14.985 1.00 97.62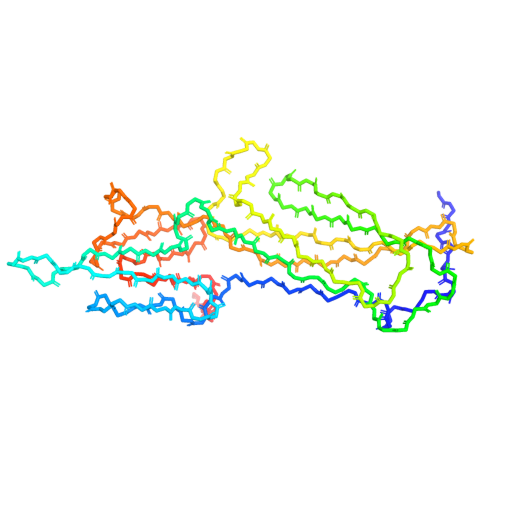 86 LEU A C 1
ATOM 663 O O . LEU A 1 86 ? 15.510 -0.649 -15.976 1.00 97.62 86 LEU A O 1
ATOM 667 N N . ILE A 1 87 ? 15.796 -0.782 -13.741 1.00 98.12 87 ILE A N 1
ATOM 668 C CA . ILE A 1 87 ? 14.387 -0.819 -13.369 1.00 98.12 87 ILE A CA 1
ATOM 669 C C . ILE A 1 87 ? 14.099 0.366 -12.451 1.00 98.12 87 ILE A C 1
ATOM 671 O O . ILE A 1 87 ? 14.678 0.498 -11.374 1.00 98.12 87 ILE A O 1
ATOM 675 N N . HIS A 1 88 ? 13.176 1.226 -12.859 1.00 98.31 88 HIS A N 1
ATOM 676 C CA . HIS A 1 88 ? 12.726 2.388 -12.106 1.00 98.31 88 HIS A CA 1
ATOM 677 C C . HIS A 1 88 ? 11.394 2.090 -11.426 1.00 98.31 88 HIS A C 1
ATOM 679 O O . HIS A 1 88 ? 10.383 1.873 -12.081 1.00 98.31 88 HIS A O 1
ATOM 685 N N . LEU A 1 89 ? 11.359 2.132 -10.105 1.00 98.56 89 LEU A N 1
ATOM 686 C CA . LEU A 1 89 ? 10.144 2.004 -9.318 1.00 98.56 89 LEU A CA 1
ATOM 687 C C . LEU A 1 89 ? 9.690 3.381 -8.844 1.00 98.56 89 LEU A C 1
ATOM 689 O O . LEU A 1 89 ? 10.458 4.115 -8.222 1.00 98.56 89 LEU A O 1
ATOM 693 N N . ARG A 1 90 ? 8.419 3.700 -9.083 1.00 98.56 90 ARG A N 1
ATOM 694 C CA . ARG A 1 90 ? 7.740 4.870 -8.524 1.00 98.56 90 ARG A CA 1
ATOM 695 C C . ARG A 1 90 ? 6.461 4.439 -7.832 1.00 98.56 90 ARG A C 1
ATOM 697 O O . ARG A 1 90 ? 5.629 3.780 -8.443 1.00 98.56 90 ARG A O 1
ATOM 704 N N . ILE A 1 91 ? 6.275 4.835 -6.583 1.00 98.38 91 ILE A N 1
ATOM 705 C CA . ILE A 1 91 ? 5.050 4.564 -5.828 1.00 98.38 91 ILE A CA 1
ATOM 706 C C . ILE A 1 91 ? 4.478 5.899 -5.375 1.00 98.38 91 ILE A C 1
ATOM 708 O O . ILE A 1 91 ? 5.182 6.706 -4.772 1.00 98.38 91 ILE A O 1
ATOM 712 N N . THR A 1 92 ? 3.209 6.145 -5.688 1.00 98.19 92 THR A N 1
ATOM 713 C CA . THR A 1 92 ? 2.499 7.357 -5.281 1.00 98.19 92 THR A CA 1
ATOM 714 C C . THR A 1 92 ? 1.313 7.004 -4.397 1.00 98.19 92 THR A C 1
ATOM 716 O O . THR A 1 92 ? 0.419 6.287 -4.844 1.00 98.19 92 THR A O 1
ATOM 719 N N . ILE A 1 93 ? 1.294 7.521 -3.167 1.00 97.50 93 ILE A N 1
ATOM 720 C CA . ILE A 1 93 ? 0.215 7.314 -2.187 1.00 97.50 93 ILE A CA 1
ATOM 721 C C . ILE A 1 93 ? -0.046 8.642 -1.485 1.00 97.50 93 ILE A C 1
ATOM 723 O O . ILE A 1 93 ? 0.875 9.204 -0.901 1.00 97.50 93 ILE A O 1
ATOM 727 N N . GLU A 1 94 ? -1.276 9.160 -1.541 1.00 96.25 94 GLU A N 1
ATOM 728 C CA . GLU A 1 94 ? -1.701 10.327 -0.737 1.00 96.25 94 GLU A CA 1
ATOM 729 C C . GLU A 1 94 ? -0.732 11.532 -0.816 1.00 96.25 94 GLU A C 1
ATOM 731 O O . GLU A 1 94 ? -0.401 12.192 0.173 1.00 96.25 94 GLU A O 1
ATOM 736 N N . GLY A 1 95 ? -0.227 11.794 -2.027 1.00 95.12 95 GLY A N 1
ATOM 737 C CA . GLY A 1 95 ? 0.711 12.881 -2.328 1.00 95.12 95 GLY A CA 1
ATOM 738 C C . GLY A 1 95 ? 2.191 12.574 -2.064 1.00 95.12 95 GLY A C 1
ATOM 739 O O . GLY A 1 95 ? 3.042 13.356 -2.478 1.00 95.12 95 GLY A O 1
ATOM 740 N N . ILE A 1 96 ? 2.522 11.449 -1.427 1.00 97.06 96 ILE A N 1
ATOM 741 C CA . ILE A 1 96 ? 3.904 10.981 -1.269 1.00 97.06 96 ILE A CA 1
ATOM 742 C C . ILE A 1 96 ? 4.351 10.321 -2.572 1.00 97.06 96 ILE A C 1
ATOM 744 O O . ILE A 1 96 ? 3.653 9.453 -3.092 1.00 97.06 96 ILE A O 1
ATOM 748 N N . LEU A 1 97 ? 5.525 10.710 -3.074 1.00 97.69 97 LEU A N 1
ATOM 749 C CA . LEU A 1 97 ? 6.217 10.050 -4.178 1.00 97.69 97 LEU A CA 1
ATOM 750 C C . LEU A 1 97 ? 7.465 9.347 -3.637 1.00 97.69 97 LEU A C 1
ATOM 752 O O . LEU A 1 97 ? 8.389 9.994 -3.151 1.00 97.69 97 LEU A O 1
ATOM 756 N N . PHE A 1 98 ? 7.487 8.023 -3.743 1.00 98.25 98 PHE A N 1
ATOM 757 C CA . PHE A 1 98 ? 8.661 7.200 -3.492 1.00 98.25 98 PHE A CA 1
ATOM 758 C C . PHE A 1 98 ? 9.284 6.790 -4.825 1.00 98.25 98 PHE A C 1
ATOM 760 O O . PHE A 1 98 ? 8.579 6.274 -5.692 1.00 98.25 98 PHE A O 1
ATOM 767 N N . GLU A 1 99 ? 10.593 6.986 -4.977 1.00 98.38 99 GLU A N 1
ATOM 768 C CA . GLU A 1 99 ? 11.345 6.588 -6.167 1.00 98.38 99 GLU A CA 1
ATOM 769 C C . GLU A 1 99 ? 12.539 5.720 -5.776 1.00 98.38 99 GLU A C 1
ATOM 771 O O . GLU A 1 99 ? 13.246 6.008 -4.808 1.00 98.38 99 GLU A O 1
ATOM 776 N N . LYS A 1 100 ? 12.776 4.657 -6.543 1.00 98.44 100 LYS A N 1
ATOM 777 C CA . LYS A 1 100 ? 13.951 3.802 -6.389 1.00 98.44 100 LYS A CA 1
ATOM 778 C C . LYS A 1 100 ? 14.359 3.220 -7.734 1.00 98.44 100 LYS A C 1
ATOM 780 O O . LYS A 1 100 ? 13.502 2.791 -8.498 1.00 98.44 100 LYS A O 1
ATOM 785 N N . THR A 1 101 ? 15.657 3.170 -7.999 1.00 98.44 101 THR A N 1
ATOM 786 C CA . THR A 1 101 ? 16.214 2.536 -9.199 1.00 98.44 101 THR A CA 1
ATOM 787 C C . THR A 1 101 ? 16.976 1.279 -8.796 1.00 98.44 101 THR A C 1
ATOM 789 O O . THR A 1 101 ? 17.653 1.269 -7.766 1.00 98.44 101 THR A O 1
ATOM 792 N N . PHE A 1 102 ? 16.842 0.228 -9.595 1.00 98.38 102 PHE A N 1
ATOM 793 C CA . PHE A 1 102 ? 17.543 -1.042 -9.458 1.00 98.38 102 PHE A CA 1
ATOM 794 C C . PHE A 1 102 ? 18.362 -1.298 -10.724 1.00 98.38 102 PHE A C 1
ATOM 796 O O . PHE A 1 102 ? 17.919 -0.949 -11.819 1.00 98.38 102 PHE A O 1
ATOM 803 N N . GLU A 1 103 ? 19.525 -1.924 -10.569 1.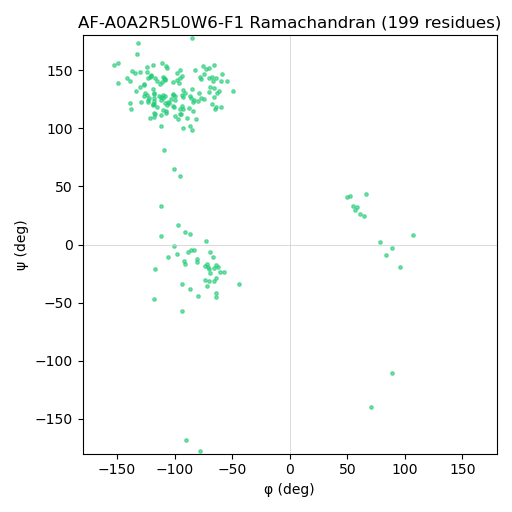00 97.81 103 GLU A N 1
ATOM 804 C CA . GLU A 1 103 ? 20.252 -2.528 -11.689 1.00 97.81 103 GLU A CA 1
ATOM 805 C C . GLU A 1 103 ? 19.491 -3.761 -12.190 1.00 97.81 103 GLU A C 1
ATOM 807 O O . GLU A 1 103 ? 18.759 -4.396 -11.425 1.00 97.81 103 GLU A O 1
ATOM 812 N N . ALA A 1 104 ? 19.639 -4.084 -13.472 1.00 96.12 104 ALA A N 1
ATOM 813 C CA . ALA A 1 104 ? 18.995 -5.245 -14.068 1.00 96.12 104 ALA A CA 1
ATOM 814 C C . ALA A 1 104 ? 19.505 -6.551 -13.450 1.00 96.12 104 ALA A C 1
ATOM 816 O O . ALA A 1 104 ? 20.683 -6.885 -13.557 1.00 96.12 104 ALA A O 1
ATOM 817 N N . ASP A 1 105 ? 18.586 -7.284 -12.827 1.00 97.25 105 ASP A N 1
ATOM 818 C CA . ASP A 1 105 ? 18.809 -8.610 -12.262 1.00 97.25 105 ASP A CA 1
ATOM 819 C C . ASP A 1 105 ? 17.510 -9.429 -12.329 1.00 97.25 105 ASP A C 1
ATOM 821 O O . ASP A 1 105 ? 16.399 -8.881 -12.420 1.00 97.25 105 ASP A O 1
ATOM 825 N N . ALA A 1 106 ? 17.649 -10.749 -12.316 1.00 96.25 106 ALA A N 1
ATOM 826 C CA . ALA A 1 106 ? 16.523 -11.669 -12.285 1.00 96.25 106 ALA A CA 1
ATOM 827 C C . ALA A 1 106 ? 15.853 -11.676 -10.899 1.00 96.25 106 ALA A C 1
ATOM 829 O O . ALA A 1 106 ? 16.489 -11.440 -9.874 1.00 96.25 106 ALA A O 1
ATOM 830 N N . ASP A 1 107 ? 14.551 -11.965 -10.865 1.00 96.19 107 ASP A N 1
ATOM 831 C CA . ASP A 1 107 ? 13.777 -12.180 -9.634 1.00 96.19 107 ASP A CA 1
ATOM 832 C C . ASP A 1 107 ? 13.833 -11.031 -8.602 1.00 96.19 107 ASP A C 1
ATOM 834 O O . ASP A 1 107 ? 13.725 -11.251 -7.388 1.00 96.19 107 ASP A O 1
ATOM 838 N N . ILE A 1 108 ? 13.934 -9.779 -9.061 1.00 97.62 108 ILE A N 1
ATOM 839 C CA . ILE A 1 108 ? 13.938 -8.611 -8.177 1.00 97.62 108 ILE A CA 1
ATOM 840 C C . ILE A 1 108 ? 12.588 -8.512 -7.473 1.00 97.62 108 ILE A C 1
ATOM 842 O O . ILE A 1 108 ? 11.543 -8.257 -8.081 1.00 97.62 108 ILE A O 1
ATOM 846 N N . LYS A 1 109 ? 12.631 -8.644 -6.147 1.00 97.75 109 LYS A N 1
ATOM 847 C CA . LYS A 1 109 ? 11.495 -8.445 -5.250 1.00 97.75 109 LYS A CA 1
ATOM 848 C C . LYS A 1 109 ? 11.756 -7.258 -4.341 1.00 97.75 109 LYS A C 1
ATOM 850 O O . LYS A 1 109 ? 12.860 -7.067 -3.836 1.00 97.75 109 LYS A O 1
ATOM 855 N N . PHE A 1 110 ? 10.722 -6.466 -4.100 1.00 97.38 110 PHE A N 1
ATOM 856 C CA . PHE A 1 110 ? 10.795 -5.313 -3.218 1.00 97.38 110 PHE A CA 1
ATOM 857 C C . PHE A 1 110 ? 9.537 -5.224 -2.361 1.00 97.38 110 PHE A C 1
ATOM 859 O O . PHE A 1 110 ? 8.436 -5.493 -2.827 1.00 97.38 110 PHE A O 1
ATOM 866 N N . THR A 1 111 ? 9.695 -4.851 -1.095 1.00 96.88 111 THR A N 1
ATOM 867 C CA . THR A 1 111 ? 8.561 -4.561 -0.214 1.00 96.88 111 THR A CA 1
ATOM 868 C C . THR A 1 111 ? 8.621 -3.096 0.162 1.00 96.88 111 THR A C 1
ATOM 870 O O . THR A 1 111 ? 9.592 -2.646 0.767 1.00 96.88 111 THR A O 1
ATOM 873 N N . TYR A 1 112 ? 7.587 -2.355 -0.218 1.00 96.88 112 TYR A N 1
ATOM 874 C CA . TYR A 1 112 ? 7.404 -0.978 0.211 1.00 96.88 112 TYR A CA 1
ATOM 875 C C . TYR A 1 112 ? 6.526 -0.954 1.457 1.00 96.88 112 TYR A C 1
ATOM 877 O O . TYR A 1 112 ? 5.453 -1.554 1.448 1.00 96.88 112 TYR A O 1
ATOM 885 N N . ALA A 1 113 ? 6.971 -0.267 2.505 1.00 95.19 113 ALA A N 1
ATOM 886 C CA . ALA A 1 113 ? 6.206 -0.070 3.726 1.00 95.19 113 ALA A CA 1
ATOM 887 C C . ALA A 1 113 ? 5.766 1.394 3.832 1.00 95.19 113 ALA A C 1
ATOM 889 O O . ALA A 1 113 ? 6.572 2.312 3.669 1.00 95.19 113 ALA A O 1
ATOM 890 N N . TRP A 1 114 ? 4.472 1.597 4.059 1.00 95.38 114 TRP A N 1
ATOM 891 C CA . TRP A 1 114 ? 3.848 2.901 4.209 1.00 95.38 114 TRP A CA 1
ATOM 892 C C . TRP A 1 114 ? 3.367 3.091 5.646 1.00 95.38 114 TRP A C 1
ATOM 894 O O . TRP A 1 114 ? 2.585 2.293 6.173 1.00 95.38 114 TRP A O 1
ATOM 904 N N . ASP A 1 115 ? 3.786 4.202 6.243 1.00 93.38 115 ASP A N 1
ATOM 905 C CA . ASP A 1 115 ? 3.455 4.641 7.603 1.00 93.38 115 ASP A CA 1
ATOM 906 C C . ASP A 1 115 ? 2.005 5.136 7.761 1.00 93.38 115 ASP A C 1
ATOM 908 O O . ASP A 1 115 ? 1.593 5.571 8.838 1.00 93.38 115 ASP A O 1
ATOM 912 N N . ARG A 1 116 ? 1.203 5.055 6.691 1.00 94.00 116 ARG A N 1
ATOM 913 C CA . ARG A 1 116 ? -0.210 5.449 6.659 1.00 94.00 116 ARG A CA 1
ATOM 914 C C . ARG A 1 116 ? -0.423 6.952 6.888 1.00 94.00 116 ARG A C 1
ATOM 916 O O . ARG A 1 116 ? -1.503 7.369 7.337 1.00 94.00 116 ARG A O 1
ATOM 923 N N . LEU A 1 117 ? 0.597 7.761 6.586 1.00 94.81 117 LEU A N 1
ATOM 924 C CA . LEU A 1 117 ? 0.551 9.220 6.589 1.00 94.81 117 LEU A CA 1
ATOM 925 C C . LEU A 1 117 ? 0.534 9.782 5.162 1.00 94.81 117 LEU A C 1
ATOM 927 O O . LEU A 1 117 ? 1.055 9.180 4.226 1.00 94.81 117 LEU A O 1
ATOM 931 N N . ASN A 1 118 ? -0.063 10.959 4.988 1.00 95.81 118 ASN A N 1
ATOM 932 C CA . ASN A 1 118 ? 0.033 11.718 3.742 1.00 95.81 118 ASN A CA 1
ATOM 933 C C . ASN A 1 118 ? 1.310 12.580 3.702 1.00 95.81 118 ASN A C 1
ATOM 935 O O . ASN A 1 118 ? 2.060 12.664 4.677 1.00 95.81 118 ASN A O 1
ATOM 939 N N . VAL A 1 119 ? 1.530 13.290 2.591 1.00 97.06 119 VAL A N 1
ATOM 940 C CA . VAL A 1 119 ? 2.693 14.186 2.409 1.00 97.06 119 VAL A CA 1
ATOM 941 C C . VAL A 1 119 ? 2.817 15.281 3.484 1.00 97.06 119 VAL A C 1
ATOM 943 O O . VAL A 1 119 ? 3.914 15.754 3.772 1.00 97.06 119 VAL A O 1
ATOM 946 N N . TYR A 1 120 ? 1.710 15.646 4.135 1.00 96.81 120 TYR A N 1
ATOM 947 C CA . TYR A 1 120 ? 1.661 16.622 5.228 1.00 96.81 120 TYR A CA 1
ATOM 948 C C . TYR A 1 120 ? 1.815 15.987 6.619 1.00 96.81 120 TYR A C 1
ATOM 950 O O . TYR A 1 120 ? 1.588 16.658 7.625 1.00 96.81 120 TYR A O 1
ATOM 958 N N . ARG A 1 121 ? 2.190 14.702 6.694 1.00 94.50 121 ARG A N 1
ATOM 959 C CA . ARG A 1 121 ? 2.306 13.906 7.929 1.00 94.50 121 ARG A CA 1
ATOM 960 C C . ARG A 1 121 ? 0.997 13.758 8.708 1.00 94.50 121 ARG A C 1
ATOM 962 O O . ARG A 1 121 ? 1.002 13.552 9.921 1.00 94.50 121 ARG A O 1
ATOM 969 N N . GLN A 1 122 ? -0.137 13.853 8.024 1.00 94.50 122 GLN A N 1
ATOM 970 C CA . GLN A 1 122 ? -1.451 13.627 8.617 1.00 94.50 122 GLN A CA 1
ATOM 971 C C . GLN A 1 122 ? -1.875 12.176 8.404 1.00 94.50 122 GLN A C 1
ATOM 973 O O . GLN A 1 122 ? -1.591 11.581 7.366 1.00 94.50 122 GLN A O 1
ATOM 978 N N . ARG A 1 123 ? -2.587 11.612 9.384 1.00 92.56 123 ARG A N 1
ATOM 979 C CA . ARG A 1 123 ? -3.101 10.240 9.309 1.00 92.56 123 ARG A CA 1
ATOM 980 C C . ARG A 1 123 ? -4.142 10.115 8.206 1.00 92.56 123 ARG A C 1
ATOM 982 O O . ARG A 1 123 ? -5.138 10.837 8.212 1.00 92.56 123 ARG A O 1
ATOM 989 N N . VAL A 1 124 ? -3.940 9.146 7.323 1.00 93.06 124 VAL A N 1
ATOM 990 C CA . VAL A 1 124 ? -4.922 8.758 6.311 1.00 93.06 124 VAL A CA 1
ATOM 991 C C . VAL A 1 124 ? -5.750 7.622 6.881 1.00 93.06 124 VAL A C 1
ATOM 993 O O . VAL A 1 124 ? -5.196 6.584 7.228 1.00 93.06 124 VAL A O 1
ATOM 996 N N . TYR A 1 125 ? -7.062 7.806 7.015 1.00 89.94 125 TYR A N 1
ATOM 997 C CA . TYR A 1 125 ? -7.942 6.816 7.639 1.00 89.94 125 TYR A CA 1
ATOM 9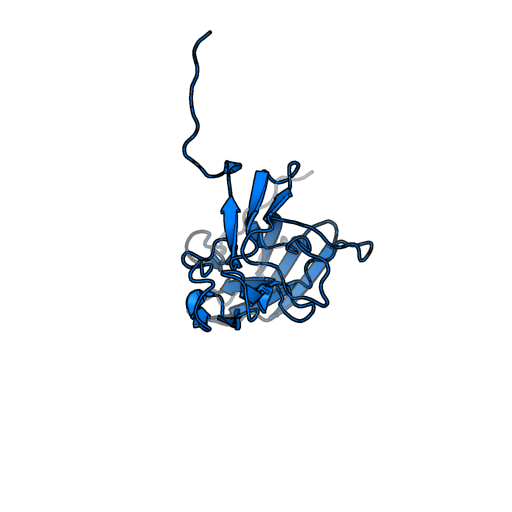98 C C . TYR A 1 125 ? -8.648 5.937 6.605 1.00 89.94 125 TYR A C 1
ATOM 1000 O O . TYR A 1 125 ? -9.127 6.436 5.594 1.00 89.94 125 TYR A O 1
ATOM 1008 N N . GLY A 1 126 ? -8.804 4.647 6.908 1.00 89.25 126 GLY A N 1
ATOM 1009 C CA . GLY A 1 126 ? -9.580 3.706 6.096 1.00 89.25 126 GLY A CA 1
ATOM 1010 C C . GLY A 1 126 ? -8.772 3.011 5.005 1.00 89.25 126 GLY A C 1
ATOM 1011 O O . GLY A 1 126 ? -7.980 2.136 5.335 1.00 89.25 126 GLY A O 1
ATOM 1012 N N . VAL A 1 127 ? -9.014 3.317 3.728 1.00 90.06 127 VAL A N 1
ATOM 1013 C CA . VAL A 1 127 ? -8.321 2.696 2.583 1.00 90.06 127 VAL A CA 1
ATOM 1014 C C . VAL A 1 127 ? -7.815 3.799 1.662 1.00 90.06 127 VAL A C 1
ATOM 1016 O O . VAL A 1 127 ? -8.555 4.731 1.369 1.00 90.06 127 VAL A O 1
ATOM 1019 N N . ALA A 1 128 ? -6.578 3.681 1.189 1.00 92.88 128 ALA A N 1
ATOM 1020 C CA . ALA A 1 128 ? -5.976 4.626 0.255 1.00 92.88 128 ALA A CA 1
ATOM 1021 C C . ALA A 1 128 ? -5.606 3.941 -1.064 1.00 92.88 128 ALA A C 1
ATOM 1023 O O . ALA A 1 128 ? -5.370 2.730 -1.117 1.00 92.88 128 ALA A O 1
ATOM 1024 N N . TRP A 1 129 ? -5.549 4.728 -2.136 1.00 94.62 129 TRP A N 1
ATOM 1025 C CA . TRP A 1 129 ? -5.092 4.263 -3.441 1.00 94.62 129 TRP A CA 1
ATOM 1026 C C . TRP A 1 129 ? -3.589 4.483 -3.590 1.00 94.62 129 TRP A C 1
ATOM 1028 O O . TRP A 1 129 ? -3.085 5.583 -3.369 1.00 94.62 129 TRP A O 1
ATOM 1038 N N . ALA A 1 130 ? -2.890 3.435 -4.014 1.00 97.00 130 ALA A N 1
ATOM 1039 C CA . ALA A 1 130 ? -1.481 3.463 -4.358 1.00 97.00 130 ALA A CA 1
ATOM 1040 C C . ALA A 1 130 ? -1.316 3.261 -5.867 1.00 97.00 130 ALA A C 1
ATOM 1042 O O . ALA A 1 130 ? -1.778 2.262 -6.422 1.00 97.00 130 ALA A O 1
ATOM 1043 N N . VAL A 1 131 ? -0.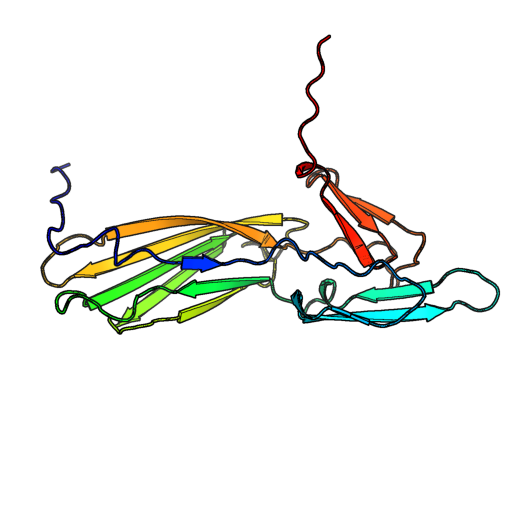643 4.202 -6.527 1.00 97.81 131 VAL A N 1
ATOM 1044 C CA . VAL A 1 131 ? -0.265 4.089 -7.940 1.00 97.81 131 VAL A CA 1
ATOM 1045 C C . VAL A 1 131 ? 1.192 3.659 -8.009 1.00 97.81 131 VAL A C 1
ATOM 1047 O O . VAL A 1 131 ? 2.089 4.428 -7.666 1.00 97.81 131 VAL A O 1
ATOM 1050 N N . VAL A 1 132 ? 1.421 2.432 -8.458 1.00 98.12 132 VAL A N 1
ATOM 1051 C CA . VAL A 1 132 ? 2.746 1.847 -8.654 1.00 98.12 132 VAL A CA 1
ATOM 1052 C C . VAL A 1 132 ? 3.088 1.937 -10.133 1.00 98.12 132 VAL A C 1
ATOM 1054 O O . VAL A 1 132 ? 2.331 1.459 -10.973 1.00 98.12 132 VAL A O 1
ATOM 1057 N N . ARG A 1 133 ? 4.220 2.552 -10.464 1.00 98.19 133 ARG A N 1
ATOM 1058 C CA . ARG A 1 133 ? 4.769 2.585 -11.818 1.00 98.19 133 ARG A CA 1
ATOM 1059 C C . ARG A 1 133 ? 6.127 1.907 -11.833 1.00 98.19 133 ARG A C 1
ATOM 1061 O O . ARG A 1 133 ? 6.987 2.249 -11.022 1.00 98.19 133 ARG A O 1
ATOM 1068 N N . VAL A 1 134 ? 6.314 0.982 -12.760 1.00 98.12 134 VAL A N 1
ATOM 1069 C CA . VAL A 1 134 ? 7.575 0.269 -12.966 1.00 98.12 134 VAL A CA 1
ATOM 1070 C C . VAL A 1 134 ? 8.058 0.579 -14.372 1.00 98.12 134 VAL A C 1
ATOM 1072 O O . VAL A 1 134 ? 7.337 0.369 -15.339 1.00 98.12 134 VAL A O 1
ATOM 1075 N N . GLY A 1 135 ? 9.244 1.162 -14.469 1.00 97.25 135 GLY A N 1
ATOM 1076 C CA . GLY A 1 135 ? 9.874 1.586 -15.705 1.00 97.25 135 GLY A CA 1
ATOM 1077 C C . GLY A 1 135 ? 11.045 0.679 -16.046 1.00 97.25 135 GLY A C 1
ATOM 1078 O O . GLY A 1 135 ? 11.936 0.518 -15.220 1.00 97.25 135 GLY A O 1
ATOM 1079 N N . TYR A 1 136 ? 11.083 0.136 -17.254 1.00 96.88 136 TYR A N 1
ATOM 1080 C CA . TYR A 1 136 ? 12.184 -0.686 -17.749 1.00 96.88 136 TYR A CA 1
ATOM 1081 C C . TYR A 1 136 ? 13.027 0.125 -18.735 1.00 96.88 136 TYR A C 1
ATOM 1083 O O . TYR A 1 136 ? 12.501 0.638 -19.727 1.00 96.88 136 TYR A O 1
ATOM 1091 N N . ALA A 1 137 ? 14.321 0.271 -18.448 1.00 96.56 137 ALA A N 1
ATOM 1092 C CA . ALA A 1 137 ? 15.268 0.990 -19.292 1.00 96.56 137 ALA A CA 1
ATOM 1093 C C . ALA A 1 137 ? 16.252 0.014 -19.944 1.00 96.56 137 ALA A C 1
ATOM 1095 O O . ALA A 1 137 ? 16.932 -0.752 -19.254 1.00 96.56 137 ALA A O 1
ATOM 1096 N N . TYR A 1 138 ? 16.347 0.085 -21.268 1.00 95.75 138 TYR A N 1
ATOM 1097 C CA . TYR A 1 138 ? 17.188 -0.786 -22.083 1.00 95.75 138 TYR A CA 1
ATOM 1098 C C . TYR A 1 138 ? 18.351 -0.003 -22.684 1.00 95.75 138 TYR A C 1
ATOM 1100 O O . TYR A 1 138 ? 18.256 1.205 -22.881 1.00 95.75 138 TYR A O 1
ATOM 1108 N N . SER A 1 139 ? 19.443 -0.682 -23.031 1.00 94.62 139 SER A N 1
ATOM 1109 C CA . SER A 1 139 ? 20.580 -0.040 -23.704 1.00 94.62 139 SER A CA 1
ATOM 1110 C C . SER A 1 139 ? 20.302 0.360 -25.155 1.00 94.62 139 SER A C 1
ATOM 1112 O O . SER A 1 139 ? 21.042 1.166 -25.707 1.00 94.62 139 SER A O 1
ATOM 1114 N N . ASN A 1 140 ? 19.281 -0.219 -25.787 1.00 92.12 140 ASN A N 1
ATOM 1115 C CA . ASN A 1 140 ? 18.936 -0.013 -27.196 1.00 92.12 140 ASN A CA 1
ATOM 1116 C C . ASN A 1 140 ? 17.615 0.742 -27.408 1.00 92.12 140 ASN A C 1
ATOM 1118 O O . ASN A 1 140 ? 17.162 0.856 -28.545 1.00 92.12 140 ASN A O 1
ATOM 1122 N N . CYS A 1 141 ? 17.004 1.251 -26.337 1.00 90.00 141 CYS A N 1
ATOM 1123 C CA . CYS A 1 141 ? 15.773 2.025 -26.407 1.00 90.00 141 CYS A CA 1
ATOM 1124 C C . CYS A 1 141 ? 15.981 3.390 -25.750 1.00 90.00 141 CYS A C 1
ATOM 1126 O O . CYS A 1 141 ? 16.415 3.477 -24.605 1.00 90.00 141 CYS A O 1
ATOM 1128 N N . ASP A 1 142 ? 15.625 4.459 -26.464 1.00 87.06 142 ASP A N 1
ATOM 1129 C CA . ASP A 1 142 ? 15.812 5.840 -25.992 1.00 87.06 142 ASP A CA 1
ATOM 1130 C C . ASP A 1 142 ? 14.851 6.224 -24.854 1.00 87.06 142 ASP A C 1
ATOM 1132 O O . ASP A 1 142 ? 15.041 7.234 -24.174 1.00 87.06 142 ASP A O 1
ATOM 1136 N N . GLN A 1 143 ? 13.779 5.450 -24.662 1.00 90.56 143 GLN A N 1
ATOM 1137 C CA . GLN A 1 143 ? 12.716 5.729 -23.702 1.00 90.56 143 GLN A CA 1
ATOM 1138 C C . GLN A 1 143 ? 12.574 4.605 -22.677 1.00 90.56 143 GLN A C 1
ATOM 1140 O O . GLN A 1 143 ? 12.707 3.425 -22.995 1.00 90.56 143 GLN A O 1
ATOM 1145 N N . ILE A 1 144 ? 12.236 4.992 -21.446 1.00 93.81 144 ILE A N 1
ATOM 1146 C CA . ILE A 1 144 ? 11.860 4.063 -20.378 1.00 93.81 144 ILE A CA 1
ATOM 1147 C C . ILE A 1 144 ? 10.425 3.601 -20.631 1.00 93.81 144 ILE A C 1
ATOM 1149 O O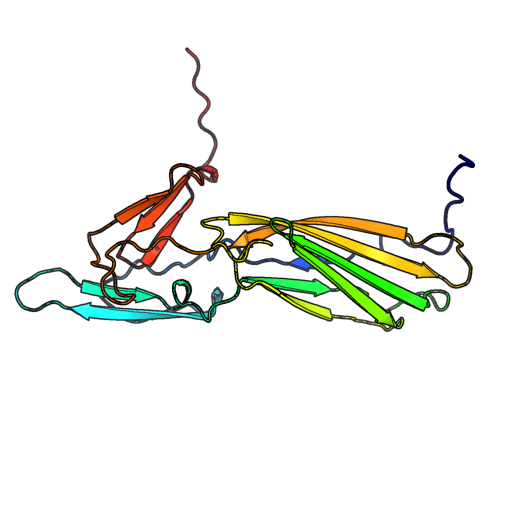 . ILE A 1 144 ? 9.518 4.434 -20.735 1.00 93.81 144 ILE A O 1
ATOM 1153 N N . ILE A 1 145 ? 10.213 2.288 -20.686 1.00 94.31 145 ILE A N 1
ATOM 1154 C CA . ILE A 1 145 ? 8.882 1.708 -20.867 1.00 94.31 145 ILE A CA 1
ATOM 1155 C C . ILE A 1 145 ? 8.216 1.544 -19.506 1.00 94.31 145 ILE A C 1
ATOM 1157 O O . ILE A 1 145 ? 8.724 0.819 -18.658 1.00 94.31 145 ILE A O 1
ATOM 1161 N N . TRP A 1 146 ? 7.095 2.234 -19.292 1.00 95.12 146 TRP A N 1
ATOM 1162 C CA . TRP A 1 146 ? 6.395 2.265 -18.009 1.00 95.12 146 TRP A CA 1
ATOM 1163 C C . TRP A 1 146 ? 5.154 1.373 -18.007 1.00 95.12 146 TRP A C 1
ATOM 1165 O O . TRP A 1 146 ? 4.239 1.593 -18.797 1.00 95.12 146 TRP A O 1
ATOM 1175 N N . ASP A 1 147 ? 5.085 0.461 -17.040 1.00 95.12 147 ASP A N 1
ATOM 1176 C CA . ASP A 1 147 ? 3.853 -0.199 -16.607 1.00 95.12 147 ASP A CA 1
ATOM 1177 C C . ASP A 1 147 ? 3.290 0.531 -15.382 1.00 95.12 147 ASP A C 1
ATOM 1179 O O . ASP A 1 147 ? 4.042 0.959 -14.501 1.00 95.12 147 ASP A O 1
ATOM 1183 N N . ALA A 1 148 ? 1.971 0.709 -15.324 1.00 96.19 148 ALA A N 1
ATOM 1184 C CA . ALA A 1 148 ? 1.305 1.386 -14.218 1.00 96.19 148 ALA A CA 1
ATOM 1185 C C . ALA A 1 148 ? 0.157 0.535 -13.679 1.00 96.19 148 ALA A C 1
ATOM 1187 O O . ALA A 1 148 ? -0.803 0.235 -14.388 1.00 96.19 148 ALA A O 1
ATOM 1188 N N . GLN A 1 149 ? 0.217 0.223 -12.388 1.00 95.81 149 GLN A N 1
ATOM 1189 C CA . GLN A 1 149 ? -0.809 -0.526 -11.677 1.00 95.81 149 GLN A CA 1
ATOM 1190 C C . GLN A 1 149 ? -1.323 0.280 -10.497 1.00 95.81 149 GLN A C 1
ATOM 1192 O O . GLN A 1 149 ? -0.591 1.006 -9.825 1.00 95.81 149 GLN A O 1
ATOM 1197 N N . THR A 1 150 ? -2.620 0.158 -10.250 1.00 95.69 150 THR A N 1
ATOM 1198 C CA . THR A 1 150 ? -3.277 0.817 -9.126 1.00 95.69 150 THR A CA 1
ATOM 1199 C C . THR A 1 150 ? -3.748 -0.251 -8.156 1.00 95.69 150 THR A C 1
ATOM 1201 O O . THR A 1 150 ? -4.435 -1.189 -8.553 1.00 95.69 150 THR A O 1
ATOM 1204 N N . THR A 1 151 ? -3.383 -0.107 -6.888 1.00 94.19 151 THR A N 1
ATOM 1205 C CA . THR A 1 151 ? -3.783 -1.027 -5.823 1.00 94.19 151 THR A CA 1
ATOM 1206 C C . THR A 1 151 ? -4.301 -0.263 -4.610 1.00 94.19 151 THR A C 1
ATOM 1208 O O . THR A 1 151 ? -4.113 0.948 -4.495 1.00 94.19 151 THR A O 1
ATOM 1211 N N . GLN A 1 152 ? -4.997 -0.959 -3.717 1.00 92.88 152 GLN A N 1
ATOM 1212 C CA . GLN A 1 152 ? -5.497 -0.395 -2.467 1.00 92.88 152 GLN A CA 1
ATOM 1213 C C . GLN A 1 152 ? -4.600 -0.816 -1.308 1.00 92.88 152 GLN A C 1
ATOM 1215 O O . GLN A 1 152 ? -4.180 -1.969 -1.226 1.00 92.88 152 GLN A O 1
ATOM 1220 N N . VAL A 1 153 ? -4.344 0.115 -0.396 1.00 92.81 153 VAL A N 1
ATOM 1221 C CA . VAL A 1 153 ? -3.592 -0.1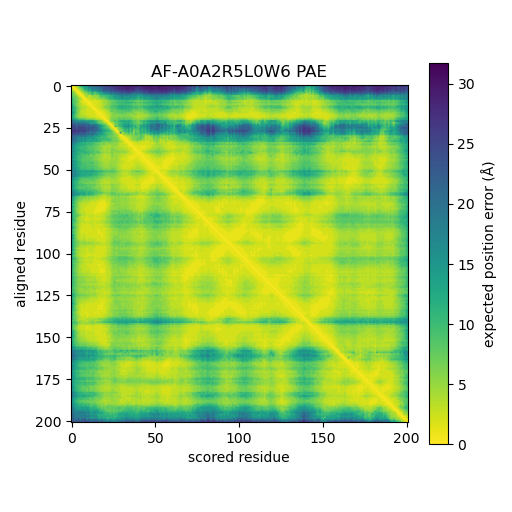14 0.841 1.00 92.81 153 VAL A CA 1
ATOM 1222 C C . VAL A 1 153 ? -4.427 0.306 2.042 1.00 92.81 153 VAL A C 1
ATOM 1224 O O . VAL A 1 153 ? -5.249 1.223 1.961 1.00 92.81 153 VAL A O 1
ATOM 1227 N N . SER A 1 154 ? -4.227 -0.371 3.169 1.00 90.06 154 SER A N 1
ATOM 1228 C CA . SER A 1 154 ? -4.882 0.001 4.421 1.00 90.06 154 SER A CA 1
ATOM 1229 C C . SER A 1 154 ? -4.337 1.327 4.951 1.00 90.06 154 SER A C 1
ATOM 1231 O O . SER A 1 154 ? -3.137 1.565 4.987 1.00 90.06 154 SER A O 1
ATOM 1233 N N . GLY A 1 155 ? -5.227 2.204 5.390 1.00 90.38 155 GLY A N 1
ATOM 1234 C CA . GLY A 1 155 ? -4.892 3.387 6.170 1.00 90.38 155 GLY A CA 1
ATOM 1235 C C . GLY A 1 155 ? -4.910 3.102 7.672 1.00 90.38 155 GLY A C 1
ATOM 1236 O O . GLY A 1 155 ? -4.959 1.958 8.140 1.00 90.38 155 GLY A O 1
ATOM 1237 N N . HIS A 1 156 ? -4.855 4.172 8.455 1.00 88.38 156 HIS A N 1
ATOM 1238 C CA . HIS A 1 156 ? -5.104 4.146 9.887 1.00 88.38 156 HIS A CA 1
ATOM 1239 C C . HIS A 1 156 ? -6.554 3.740 10.173 1.00 88.38 156 HIS A C 1
ATOM 1241 O O . HIS A 1 156 ? -7.502 4.145 9.490 1.00 88.38 156 HIS A O 1
ATOM 1247 N N . GLU A 1 157 ? -6.740 2.979 11.242 1.00 83.81 157 GLU A N 1
ATOM 1248 C CA . GLU A 1 157 ? -8.057 2.783 11.838 1.00 83.81 157 GLU A CA 1
ATOM 1249 C C . GLU A 1 157 ? -8.376 3.972 12.759 1.00 83.81 157 GLU A C 1
ATOM 1251 O O . GLU A 1 157 ? -7.465 4.608 13.295 1.00 83.81 157 GLU A O 1
ATOM 1256 N N . MET A 1 158 ? -9.654 4.331 12.918 1.00 81.81 158 MET A N 1
ATOM 1257 C CA . MET A 1 158 ? -10.006 5.400 13.851 1.00 81.81 158 MET A CA 1
ATOM 1258 C C . MET A 1 158 ? -9.976 4.825 15.262 1.00 81.81 158 MET A C 1
ATOM 1260 O O . MET A 1 158 ? -10.381 3.684 15.483 1.00 81.81 158 MET A O 1
ATOM 1264 N N . SER A 1 159 ? -9.548 5.639 16.224 1.00 79.25 159 SER A N 1
ATOM 1265 C CA . SER A 1 159 ? -9.744 5.302 17.631 1.00 79.25 159 SER A CA 1
ATOM 1266 C C . SER A 1 159 ? -11.240 5.204 17.922 1.00 79.25 159 SER A C 1
ATOM 1268 O O . SER A 1 159 ? -12.011 6.082 17.508 1.00 79.25 159 SER A O 1
ATOM 1270 N N . ILE A 1 160 ? -11.654 4.130 18.594 1.00 83.62 160 ILE A N 1
ATOM 1271 C CA . ILE A 1 160 ? -13.059 3.910 18.922 1.00 83.62 160 ILE A CA 1
ATOM 1272 C C . ILE A 1 160 ? -13.338 4.460 20.315 1.00 83.62 160 ILE A C 1
ATOM 1274 O O . ILE A 1 160 ? -14.197 5.323 20.443 1.00 83.62 160 ILE A O 1
ATOM 1278 N N . SER A 1 161 ? -12.616 3.994 21.339 1.00 84.19 161 SER A N 1
ATOM 1279 C CA . SER A 1 161 ? -12.919 4.325 22.743 1.00 84.19 161 SER A CA 1
ATOM 1280 C C . SER A 1 161 ? -11.967 5.329 23.393 1.00 84.19 161 SER A C 1
ATOM 1282 O O . SER A 1 161 ? -12.271 5.796 24.485 1.00 84.19 161 SER A O 1
ATOM 1284 N N . ASP A 1 162 ? -10.841 5.658 22.751 1.00 83.69 162 ASP A N 1
ATOM 1285 C CA . ASP A 1 162 ? -9.810 6.570 23.278 1.00 83.69 162 ASP A CA 1
ATOM 1286 C C . ASP A 1 162 ? -9.229 6.151 24.654 1.00 83.69 162 ASP A C 1
ATOM 1288 O O . ASP A 1 162 ? -8.749 6.982 25.423 1.00 83.69 162 ASP A O 1
ATOM 1292 N N . ILE A 1 163 ? -9.199 4.843 24.956 1.00 89.69 163 ILE A N 1
ATOM 1293 C CA . ILE A 1 163 ? -8.693 4.289 26.229 1.00 89.69 163 ILE A CA 1
ATOM 1294 C C . ILE A 1 163 ? -7.270 3.745 26.042 1.00 89.69 163 ILE A C 1
ATOM 1296 O O . ILE A 1 163 ? -7.021 2.545 26.114 1.00 89.69 163 ILE A O 1
ATOM 1300 N N . GLY A 1 164 ? -6.308 4.620 25.736 1.00 87.56 164 GLY A N 1
ATOM 1301 C CA . GLY A 1 164 ? -4.890 4.229 25.661 1.00 87.56 164 GLY A CA 1
ATOM 1302 C C . GLY A 1 164 ? -4.582 3.119 24.641 1.00 87.56 164 GLY A C 1
ATOM 1303 O O . GLY A 1 164 ? -3.701 2.297 24.878 1.00 87.56 164 GLY A O 1
ATOM 1304 N N . GLY A 1 165 ? -5.325 3.066 23.530 1.00 88.12 165 GLY A N 1
ATOM 1305 C CA . GLY A 1 165 ? -5.195 2.032 22.492 1.00 88.12 165 GLY A CA 1
ATOM 1306 C C . GLY A 1 165 ? -6.059 0.785 22.708 1.00 88.12 165 GLY A C 1
ATOM 1307 O O . GLY A 1 165 ? -6.065 -0.092 21.848 1.00 88.12 165 GLY A O 1
ATOM 1308 N N . TRP A 1 166 ? -6.796 0.717 23.818 1.00 91.44 166 TRP A N 1
ATOM 1309 C CA . TRP A 1 166 ? -7.816 -0.295 24.073 1.00 91.44 166 TRP A CA 1
ATOM 1310 C C . TRP A 1 166 ? -9.202 0.212 23.689 1.00 91.44 166 TRP A C 1
ATOM 1312 O O . TRP A 1 166 ? -9.517 1.398 23.830 1.00 91.44 166 TRP A O 1
ATOM 1322 N N . ASP A 1 167 ? -10.056 -0.720 23.282 1.00 91.75 167 ASP A N 1
ATOM 1323 C CA . ASP A 1 167 ? -11.442 -0.460 22.936 1.00 91.75 167 ASP A CA 1
ATOM 1324 C C . ASP A 1 167 ? -12.408 -1.270 23.794 1.00 91.75 167 ASP A C 1
ATOM 1326 O O . ASP A 1 167 ? -12.157 -2.421 24.144 1.00 91.75 167 ASP A O 1
ATOM 1330 N N . LEU A 1 168 ? -13.553 -0.673 24.124 1.00 93.19 168 LEU A N 1
ATOM 1331 C CA . LEU A 1 168 ? -14.657 -1.409 24.723 1.00 93.19 168 LEU A CA 1
ATOM 1332 C C . LEU A 1 168 ? -15.334 -2.249 23.643 1.00 93.19 168 LEU A C 1
ATOM 1334 O O . LEU A 1 168 ? -15.827 -1.706 22.657 1.00 93.19 168 LEU A O 1
ATOM 1338 N N . SER A 1 169 ? -15.452 -3.553 23.880 1.00 91.12 169 SER A N 1
ATOM 1339 C CA . SER A 1 169 ? -16.105 -4.527 22.982 1.00 91.12 169 SER A CA 1
ATOM 1340 C C . SER A 1 169 ? -17.444 -4.074 22.367 1.00 91.12 169 SER A C 1
ATOM 1342 O O . SER A 1 169 ? -17.741 -4.410 21.220 1.00 91.12 169 SER A O 1
ATOM 1344 N N . ILE A 1 170 ? -18.247 -3.286 23.091 1.00 92.06 170 ILE A N 1
ATOM 1345 C CA . ILE A 1 170 ? -19.556 -2.775 22.641 1.00 92.06 170 ILE A CA 1
ATOM 1346 C C . ILE A 1 170 ? -19.502 -1.420 21.929 1.00 92.06 170 ILE A C 1
ATOM 1348 O O . ILE A 1 170 ? -20.467 -1.033 21.274 1.00 92.06 170 ILE A O 1
ATOM 1352 N N . HIS A 1 171 ? -18.411 -0.674 22.072 1.00 93.69 171 HIS A N 1
ATOM 1353 C CA . HIS A 1 171 ? -18.288 0.657 21.501 1.00 93.69 171 HIS A CA 1
ATOM 1354 C C . HIS A 1 171 ? -17.812 0.532 20.057 1.00 93.69 171 HIS A C 1
ATOM 1356 O O . HIS A 1 171 ? -16.938 -0.277 19.748 1.00 93.69 171 HIS A O 1
ATOM 1362 N N . HIS A 1 172 ? -18.443 1.247 19.133 1.00 92.31 172 HIS A N 1
ATOM 1363 C CA . HIS A 1 172 ? -18.174 1.139 17.702 1.00 92.31 172 HIS A CA 1
ATOM 1364 C C . HIS A 1 172 ? -18.122 2.536 17.096 1.00 92.31 172 HIS A C 1
ATOM 1366 O O . HIS A 1 172 ? -18.846 3.429 17.536 1.00 92.31 172 HIS A O 1
ATOM 1372 N N . ARG A 1 173 ? -17.321 2.712 16.047 1.00 91.25 173 ARG A N 1
ATOM 1373 C CA . ARG A 1 173 ? -17.200 3.981 15.331 1.00 91.25 173 ARG A CA 1
ATOM 1374 C C . ARG A 1 173 ? -17.427 3.780 13.845 1.00 91.25 173 ARG A C 1
ATOM 1376 O O . ARG A 1 173 ? -16.946 2.819 13.250 1.00 91.25 173 ARG A O 1
ATOM 1383 N N . TYR A 1 174 ? -18.174 4.695 13.240 1.00 91.69 174 TYR A N 1
ATOM 1384 C CA . TYR A 1 174 ? -18.438 4.674 11.808 1.00 91.69 174 TYR A CA 1
ATOM 1385 C C . TYR A 1 174 ? -17.643 5.770 11.095 1.00 91.69 174 TYR A C 1
ATOM 1387 O O . TYR A 1 174 ? -17.823 6.955 11.372 1.00 91.69 174 TYR A O 1
ATOM 1395 N N . ASN A 1 175 ? -16.787 5.367 10.156 1.00 88.94 175 ASN A N 1
ATOM 1396 C CA . ASN A 1 175 ? -16.154 6.265 9.201 1.00 88.94 175 ASN A CA 1
ATOM 1397 C C . ASN A 1 175 ? -17.088 6.433 7.996 1.00 88.94 175 ASN A C 1
ATOM 1399 O O . ASN A 1 175 ? -17.162 5.552 7.138 1.00 88.94 175 ASN A O 1
ATOM 1403 N N . PHE A 1 176 ? -17.804 7.556 7.930 1.00 88.06 176 PHE A N 1
ATOM 1404 C CA . PHE A 1 176 ? -18.764 7.814 6.855 1.00 88.06 176 PHE A CA 1
ATOM 1405 C C . PHE A 1 176 ? -18.104 8.141 5.511 1.00 88.06 176 PHE A C 1
ATOM 1407 O O . PHE A 1 176 ? -18.669 7.801 4.473 1.00 88.06 176 PHE A O 1
ATOM 1414 N N . HIS A 1 177 ? -16.915 8.755 5.518 1.00 85.88 177 HIS A N 1
ATOM 1415 C CA . HIS A 1 177 ? -16.173 9.066 4.295 1.00 85.88 177 HIS A CA 1
ATOM 1416 C C . HIS A 1 177 ? -15.762 7.785 3.576 1.00 85.88 177 HIS A C 1
ATOM 1418 O O . HIS A 1 177 ? -16.014 7.643 2.381 1.00 85.88 177 HIS A O 1
ATOM 1424 N N . GLU A 1 178 ? -15.238 6.811 4.320 1.00 85.62 178 GLU A N 1
ATOM 1425 C CA . GLU A 1 178 ? -14.761 5.538 3.772 1.00 85.62 178 GLU A CA 1
ATOM 1426 C C . GLU A 1 178 ? -15.822 4.431 3.764 1.00 85.62 178 GLU A C 1
ATOM 1428 O O . GLU A 1 178 ? -15.693 3.436 3.053 1.00 85.62 178 GLU A O 1
ATOM 1433 N N . GLY A 1 179 ? -16.927 4.616 4.487 1.00 88.88 179 GLY A N 1
ATOM 1434 C CA . GLY A 1 179 ? -17.979 3.612 4.630 1.00 88.88 179 GLY A CA 1
ATOM 1435 C C . GLY A 1 179 ? -17.496 2.375 5.386 1.00 88.88 179 GLY A C 1
ATOM 1436 O O . GLY A 1 179 ? -17.782 1.250 4.973 1.00 88.88 179 GLY A O 1
ATOM 1437 N N . ILE A 1 180 ? -16.746 2.577 6.473 1.00 89.25 180 ILE A N 1
ATOM 1438 C CA . ILE A 1 180 ? -16.176 1.505 7.301 1.00 89.25 180 ILE A CA 1
ATOM 1439 C C . ILE A 1 180 ? -16.760 1.603 8.710 1.00 89.25 180 ILE A C 1
ATOM 1441 O O . ILE A 1 180 ? -16.642 2.636 9.366 1.00 89.25 180 ILE A O 1
ATOM 1445 N N . LEU A 1 181 ? -17.376 0.523 9.191 1.00 90.94 181 LEU A N 1
ATOM 1446 C CA . LEU A 1 181 ? -17.785 0.380 10.589 1.00 90.94 181 LEU A CA 1
ATOM 1447 C C . LEU A 1 181 ? -16.695 -0.371 11.355 1.00 90.94 181 LEU A C 1
ATOM 1449 O O . LEU A 1 181 ? -16.480 -1.559 11.121 1.00 90.94 181 LEU A O 1
ATOM 1453 N N . GLN A 1 182 ? -16.030 0.328 12.267 1.00 89.44 182 GLN A N 1
ATOM 1454 C CA . GLN A 1 182 ? -14.982 -0.204 13.132 1.00 89.44 182 GLN A CA 1
ATOM 1455 C C . GLN A 1 182 ? -15.614 -0.597 14.461 1.00 89.44 182 GLN A C 1
ATOM 1457 O O . GLN A 1 182 ? -16.183 0.237 15.171 1.00 89.44 182 GLN A O 1
ATOM 1462 N N . LYS A 1 183 ? -15.575 -1.888 14.777 1.00 90.00 183 LYS A N 1
ATOM 1463 C CA . LYS A 1 183 ? -16.154 -2.434 15.999 1.00 90.00 183 LYS A CA 1
ATOM 1464 C C . LYS A 1 183 ? -15.074 -2.547 17.074 1.00 90.00 183 LYS A C 1
ATOM 1466 O O . LYS A 1 183 ? -13.920 -2.881 16.802 1.00 90.00 183 LYS A O 1
ATOM 1471 N N . GLY A 1 184 ? -15.469 -2.282 18.314 1.00 88.56 184 GLY A N 1
ATOM 1472 C CA . GLY A 1 184 ? -14.630 -2.434 19.502 1.00 88.56 184 GLY A CA 1
ATOM 1473 C C . GLY A 1 184 ? -14.310 -3.885 19.854 1.00 88.56 184 GLY A C 1
ATOM 1474 O O . GLY A 1 184 ? -13.497 -4.123 20.729 1.00 88.56 184 GLY A O 1
ATOM 1475 N N . ASP A 1 185 ? -14.898 -4.861 19.157 1.00 87.50 185 ASP A N 1
ATOM 1476 C CA . ASP A 1 185 ? -14.532 -6.280 19.251 1.00 87.50 185 ASP A CA 1
ATOM 1477 C C . ASP A 1 185 ? -13.384 -6.687 18.301 1.00 87.50 185 ASP A C 1
ATOM 1479 O O . ASP A 1 185 ? -13.123 -7.878 18.134 1.00 87.50 185 ASP A O 1
ATOM 1483 N N . GLY A 1 186 ? -12.742 -5.706 17.653 1.00 83.00 186 GLY A N 1
ATOM 1484 C CA . GLY A 1 186 ? -11.634 -5.885 16.709 1.00 83.00 186 GLY A CA 1
ATOM 1485 C C . GLY A 1 186 ? -12.051 -5.919 15.234 1.00 83.00 186 GLY A C 1
ATOM 1486 O O . GLY A 1 186 ? -11.233 -5.629 14.364 1.00 83.00 186 GLY A O 1
ATOM 1487 N N . ARG A 1 187 ? -13.330 -6.180 14.920 1.00 86.25 187 ARG A N 1
ATOM 1488 C CA . ARG A 1 187 ? -13.780 -6.331 13.523 1.00 86.25 187 ARG A CA 1
ATOM 1489 C C . ARG A 1 187 ? -13.920 -5.000 12.794 1.00 86.25 187 ARG A C 1
ATOM 1491 O O . ARG A 1 187 ? -14.502 -4.056 13.328 1.00 86.25 187 ARG A O 1
ATOM 1498 N N . ASN A 1 188 ? -13.564 -4.982 11.510 1.00 86.38 188 ASN A N 1
ATOM 1499 C CA . ASN A 1 188 ? -13.899 -3.891 10.599 1.00 86.38 188 ASN A CA 1
ATOM 1500 C C . ASN A 1 188 ? -14.896 -4.370 9.530 1.00 86.38 188 ASN A C 1
ATOM 1502 O O . ASN A 1 188 ? -14.822 -5.473 8.995 1.00 86.38 188 ASN A O 1
ATOM 1506 N N . ILE A 1 189 ? -15.895 -3.549 9.216 1.00 87.69 189 ILE A N 1
ATOM 1507 C CA . ILE A 1 189 ? -16.916 -3.878 8.217 1.00 87.69 189 ILE A CA 1
ATOM 1508 C C . ILE A 1 189 ? -16.888 -2.816 7.121 1.00 87.69 189 ILE A C 1
ATOM 1510 O O . ILE A 1 189 ? -17.333 -1.689 7.326 1.00 87.69 189 ILE A O 1
ATOM 1514 N N . TYR A 1 190 ? -16.407 -3.200 5.937 1.00 87.12 190 TYR A N 1
ATOM 1515 C CA . TYR A 1 190 ? -16.326 -2.345 4.749 1.00 87.12 190 TYR A CA 1
ATOM 1516 C C . TYR A 1 190 ? -17.654 -2.373 3.987 1.00 87.12 190 TYR A C 1
ATOM 1518 O O . TYR A 1 190 ? -17.945 -3.304 3.231 1.00 87.12 190 TYR A O 1
ATOM 1526 N N . LEU A 1 191 ? -18.492 -1.358 4.190 1.00 87.19 191 LEU A N 1
ATOM 1527 C CA . LEU A 1 191 ? -19.843 -1.306 3.626 1.00 87.19 191 LEU A CA 1
ATOM 1528 C C . LEU A 1 191 ? -19.832 -1.050 2.116 1.00 87.19 191 LEU A C 1
ATOM 1530 O O . LEU A 1 191 ? -20.632 -1.649 1.402 1.00 87.19 191 LEU A O 1
ATOM 1534 N N . LYS A 1 192 ? -18.889 -0.242 1.612 1.00 83.25 192 LYS A N 1
ATOM 1535 C CA . LYS A 1 192 ? -18.760 0.069 0.172 1.00 83.25 192 LYS A CA 1
ATOM 1536 C C . LYS A 1 192 ? -18.422 -1.142 -0.707 1.00 83.25 192 LYS A C 1
ATOM 1538 O O . LYS A 1 192 ? -18.589 -1.081 -1.919 1.00 83.25 192 LYS A O 1
ATOM 1543 N N . GLN A 1 193 ? -17.936 -2.225 -0.106 1.00 79.06 193 GLN A N 1
ATOM 1544 C CA . GLN A 1 193 ? -17.531 -3.449 -0.806 1.00 79.06 193 GLN A CA 1
ATOM 1545 C C . GLN A 1 193 ? -18.573 -4.555 -0.730 1.00 79.06 193 GLN A C 1
ATOM 1547 O O . GLN A 1 193 ? -18.364 -5.643 -1.268 1.00 79.06 193 GLN A O 1
ATOM 1552 N N . ARG A 1 194 ? -19.684 -4.310 -0.031 1.00 79.12 194 ARG A N 1
ATOM 1553 C CA . ARG A 1 194 ? -20.826 -5.213 -0.096 1.00 79.12 194 ARG A CA 1
ATOM 1554 C C . ARG A 1 194 ? -21.411 -5.190 -1.514 1.00 79.12 194 ARG A C 1
ATOM 1556 O O . ARG A 1 194 ? -21.244 -4.193 -2.221 1.00 79.12 194 ARG A O 1
ATOM 1563 N N . PRO A 1 195 ? -22.092 -6.271 -1.934 1.00 81.81 195 PRO A N 1
ATOM 1564 C CA . PRO A 1 195 ? -22.765 -6.307 -3.225 1.00 81.81 195 PRO A CA 1
ATOM 1565 C C . PRO A 1 195 ? -23.636 -5.062 -3.411 1.00 81.81 195 PRO A C 1
ATOM 1567 O O . PRO A 1 195 ? -24.371 -4.673 -2.500 1.00 81.81 195 PRO A O 1
ATOM 1570 N N . ARG A 1 196 ? -23.527 -4.415 -4.576 1.00 80.88 196 ARG A N 1
ATOM 1571 C CA . ARG A 1 196 ? -24.301 -3.206 -4.874 1.00 80.88 196 ARG A CA 1
ATOM 1572 C C . ARG A 1 196 ? -25.788 -3.550 -4.884 1.00 80.88 196 ARG A C 1
ATOM 1574 O O . ARG A 1 196 ? -26.200 -4.497 -5.546 1.00 80.88 196 ARG A O 1
ATOM 1581 N N . ILE A 1 197 ? -26.584 -2.760 -4.171 1.00 79.69 197 ILE A N 1
ATOM 1582 C CA . ILE A 1 197 ? -28.041 -2.890 -4.164 1.00 79.69 197 ILE A CA 1
ATOM 1583 C C . ILE A 1 197 ? -28.582 -1.948 -5.237 1.00 79.69 197 ILE A C 1
ATOM 1585 O O . ILE A 1 197 ? -28.414 -0.734 -5.133 1.00 79.69 197 ILE A O 1
ATOM 1589 N N . LEU A 1 198 ? -29.222 -2.500 -6.266 1.00 76.44 198 LEU A N 1
ATOM 1590 C CA . LEU A 1 198 ? -29.977 -1.718 -7.240 1.00 76.44 198 LEU A CA 1
ATOM 1591 C C . LEU A 1 198 ? -31.392 -1.510 -6.691 1.00 76.44 198 LEU A C 1
ATOM 1593 O O . LEU A 1 198 ? -32.058 -2.472 -6.313 1.00 76.44 198 LEU A O 1
ATOM 1597 N N . ARG A 1 199 ? -31.844 -0.258 -6.621 1.00 81.31 199 ARG A N 1
ATOM 1598 C CA . ARG A 1 199 ? -33.224 0.101 -6.276 1.00 81.31 199 ARG A CA 1
ATOM 1599 C C . ARG A 1 199 ? -33.838 0.832 -7.460 1.00 81.31 199 ARG A C 1
ATOM 1601 O O . ARG A 1 199 ? -33.231 1.773 -7.961 1.00 81.31 199 ARG A O 1
ATOM 1608 N N . THR A 1 200 ? -35.026 0.414 -7.878 1.00 78.50 200 THR A N 1
ATOM 1609 C CA . THR A 1 200 ? -35.880 1.200 -8.773 1.00 78.50 200 THR A CA 1
ATOM 1610 C C . THR A 1 200 ? -36.835 2.039 -7.930 1.00 78.50 200 THR A C 1
ATOM 1612 O O . THR A 1 200 ? -37.404 1.524 -6.964 1.00 78.50 200 THR A O 1
ATOM 1615 N N . SER A 1 201 ? -36.948 3.325 -8.258 1.00 69.44 201 SER A N 1
ATOM 1616 C CA . SER A 1 201 ? -37.952 4.248 -7.712 1.00 69.44 201 SER A CA 1
ATOM 1617 C C . SER A 1 201 ? -39.290 4.075 -8.408 1.00 69.44 201 SER A C 1
ATOM 1619 O O . SER A 1 201 ? -39.238 3.902 -9.647 1.00 69.44 201 SER A O 1
#

Secondary structure (DSSP, 8-state):
-PPPPP-TT--TTTS--EEEE----S-----TTS-EEETTTTEEEEEEE-TTSS-EEEEEGGGSTT--EEEEEE-S-S---TTEEEEEEEEEETTEEEEEEEES-TT-EEEEEE-SB-TTSPBPBSEEEEEEEEEEEETT-SSPEEEEEEEEEE-BPPPSS-BTTEEETT-EEEETTTTEEEETTS-EEEGGGSPPPP---

Solvent-accessible surface area (backbone atoms only — not comparable to full-atom values): 11732 Å² total; per-residue (Å²): 131,82,79,83,78,80,57,86,85,66,51,74,81,68,64,53,63,46,81,50,49,71,53,77,64,92,68,43,78,61,54,44,92,47,59,48,76,35,75,93,71,74,28,48,36,44,43,44,79,43,88,97,58,96,46,21,42,26,33,47,45,71,68,39,89,86,50,59,32,48,38,43,34,36,66,35,43,82,74,72,65,91,52,48,47,35,37,39,41,35,40,36,38,66,81,34,79,48,76,51,78,41,74,61,58,56,55,39,67,49,74,47,74,38,82,33,49,30,67,85,71,44,80,37,66,48,69,43,63,34,43,39,33,44,26,45,32,37,79,88,35,99,58,65,50,71,48,76,50,77,47,53,35,37,33,35,67,78,82,63,58,78,52,89,74,31,18,43,38,87,44,62,38,75,42,75,91,68,32,33,41,40,39,17,28,58,29,70,44,62,59,77,75,47,83,84,80,88,80,87,132

Mean predicted aligned error: 6.41 Å

Sequence (201 aa):
PPPATPCLDHDYDALKPVVLATWKHGFQGGCPERSAILTESQVVQESLPIPGTRLHLVYHSSRSVGYESTIQLQLTPSQIPDTLRLIHLRITIEGILFEKTFEADADIKFTYAWDRLNVYRQRVYGVAWAVVRVGYAYSNCDQIIWDAQTTQVSGHEMSISDIGGWDLSIHHRYNFHEGILQKGDGRNIYLKQRPRILRTS

Nearest PDB structures (foldseek):
  8fia-assembly1_A-2  TM=9.257E-01  e=7.084E-26  Drosophila melanogaster
  7bam-assembly1_B  TM=9.532E-01  e=1.379E-17  Homo sapiens
  8r50-assembly1_A  TM=9.535E-01  e=9.101E-17  Mus musculus
  6fay-assembly1_A  TM=9.484E-01  e=4.515E-17  Mus musculus
  6vhh-assembly1_A  TM=8.880E-01  e=1.053E-17  Homo sapiens